Protein AF-A0A952UPT8-F1 (afdb_monomer_lite)

Secondary structure (DSSP, 8-state):
------------------TTTT-SSSPPPPPPHHHHHHHHHTT-STTTTTEEEETTEEEEPPPPPHHHHHHHHHHHHHHHHHHHHHHTTPPTT--------S------B----B-TTEEEEEEEEET--EE-SSS-EE--SEEEEEEEGGG-S---HHHHHHTT--EEGGGEEEEEEEEPTHHHHHHHHHTT-TTS-GGG----PPPPHHHHHHHHHHTT-SEEEEEETTT--EEEEEEEETTEEEEEEEE-TTPEEE-TTBTT-EEEPPPSS-TTGGGSS--

Foldseek 3Di:
DDDDDDDDPPPPPPDPPDDDDPDDDDDDPQAWPVRLLVCLVVVVDDPSLQWWWARSDIAGADDDDPLRVVVLLVQLQLQQQLLQCQLVVNDQPPRRPPDDDPDDDFDFRPRHPQDPFFDDDWGKDAQAFEDLDGGTTGGFRIFTFTHTPVVPDDDGQVVCVVVSHHHYLSRTLEGEHEDDPVPVVVVVVVVVDPPDDPPPPPHRDHDDPLSVQLSSLSSVNAWYWYAHLVQQKIWIFGDRDPSHGPDIDIDHAQDWADSVSGPSGTGGTHHRDSPPPPPPPDD

Radius of gyration: 22.86 Å; chains: 1; bounding box: 92×61×57 Å

Sequence (283 aa):
MTRGRDEGDGGARLGRAGRGLWSRSLPQPRLAAAGFLASLREGGVADAARAELLDGRVAAKTVRRAAEASLLASVRGSLEGALRAAARGAAPGEVALVSAAPGGVAGTAAGAAIGTAYAAPVEVMTLALVRLGPESVLRPDLALLARPRRWGPGPPPSDLIRAGGGVEAEAVVLAVELATADAGVRQSAESRSSGRSPAQRGTQTAWSTEARLAAYAAAGVREVWSVDVRRGWTEAHRSPWGGAYRSRTLWYPGEAVPVTGLTDVAVETLGAEPPWEGSALGG

pLDDT: mean 78.26, std 20.45, range [28.25, 98.44]

Structure (mmCIF, N/CA/C/O backbone):
data_AF-A0A952UPT8-F1
#
_entry.id   AF-A0A952UPT8-F1
#
loop_
_atom_site.group_PDB
_atom_site.id
_atom_site.type_symbol
_atom_site.label_atom_id
_atom_site.label_alt_id
_atom_site.label_comp_id
_atom_site.label_asym_id
_atom_site.label_entity_id
_atom_site.label_seq_id
_atom_site.pdbx_PDB_ins_code
_atom_site.Cartn_x
_atom_site.Cartn_y
_atom_site.Cartn_z
_atom_site.occupancy
_atom_site.B_iso_or_equiv
_atom_site.auth_seq_id
_atom_site.auth_comp_id
_atom_site.auth_asym_id
_atom_site.auth_atom_id
_atom_site.pdbx_PDB_model_num
ATOM 1 N N . MET A 1 1 ? 76.496 -5.042 -10.700 1.00 53.62 1 MET A N 1
ATOM 2 C CA . MET A 1 1 ? 75.593 -4.907 -11.864 1.00 53.62 1 MET A CA 1
ATOM 3 C C . MET A 1 1 ? 74.601 -6.058 -11.836 1.00 53.62 1 MET A C 1
ATOM 5 O O . MET A 1 1 ? 75.033 -7.177 -12.056 1.00 53.62 1 MET A O 1
ATOM 9 N N . THR A 1 2 ? 73.338 -5.795 -11.491 1.00 44.00 2 THR A N 1
ATOM 10 C CA . THR A 1 2 ? 72.117 -6.518 -11.930 1.00 44.00 2 THR A CA 1
ATOM 11 C C . THR A 1 2 ? 70.930 -5.934 -11.155 1.00 44.00 2 THR A C 1
ATOM 13 O O . THR A 1 2 ? 70.593 -6.353 -10.055 1.00 44.00 2 THR A O 1
ATOM 16 N N . ARG A 1 3 ? 70.350 -4.872 -11.722 1.00 53.12 3 ARG A N 1
ATOM 17 C CA . ARG A 1 3 ? 69.016 -4.350 -11.394 1.00 53.12 3 ARG A CA 1
ATOM 18 C C . ARG A 1 3 ? 68.075 -4.805 -12.506 1.00 53.12 3 ARG A C 1
ATOM 20 O O . ARG A 1 3 ? 68.497 -4.809 -13.659 1.00 53.12 3 ARG A O 1
ATOM 27 N N . GLY A 1 4 ? 66.820 -5.087 -12.164 1.00 47.34 4 GLY A N 1
ATOM 28 C CA . GLY A 1 4 ? 65.722 -5.087 -13.131 1.00 47.34 4 GLY A CA 1
ATOM 29 C C . GLY A 1 4 ? 64.759 -6.259 -12.987 1.00 47.34 4 GLY A C 1
ATOM 30 O O . GLY A 1 4 ? 64.835 -7.217 -13.748 1.00 47.34 4 GLY A O 1
ATOM 31 N N . ARG A 1 5 ? 63.820 -6.160 -12.046 1.00 55.97 5 ARG A N 1
ATOM 32 C CA . ARG A 1 5 ? 62.502 -6.790 -12.179 1.00 55.97 5 ARG A CA 1
ATOM 33 C C . ARG A 1 5 ? 61.480 -5.706 -11.883 1.00 55.97 5 ARG A C 1
ATOM 35 O O . ARG A 1 5 ? 61.256 -5.384 -10.724 1.00 55.97 5 ARG A O 1
ATOM 42 N N . ASP A 1 6 ? 60.982 -5.104 -12.956 1.00 60.78 6 ASP A N 1
ATOM 43 C CA . ASP A 1 6 ? 59.825 -4.219 -12.925 1.00 60.78 6 ASP A CA 1
ATOM 44 C C . ASP A 1 6 ? 58.567 -5.080 -12.815 1.00 60.78 6 ASP A C 1
ATOM 46 O O . ASP A 1 6 ? 58.368 -6.033 -13.576 1.00 60.78 6 ASP A O 1
ATOM 50 N N . GLU A 1 7 ? 57.757 -4.749 -11.819 1.00 56.94 7 GLU A N 1
ATOM 51 C CA . GLU A 1 7 ? 56.442 -5.307 -11.560 1.00 56.94 7 GLU A CA 1
ATOM 52 C C . GLU A 1 7 ? 55.461 -4.778 -12.611 1.00 56.94 7 GLU A C 1
ATOM 54 O O . GLU A 1 7 ? 55.261 -3.575 -12.769 1.00 56.94 7 GLU A O 1
ATOM 59 N N . GLY A 1 8 ? 54.856 -5.698 -13.362 1.00 55.91 8 GLY A N 1
ATOM 60 C CA . GLY A 1 8 ? 53.789 -5.386 -14.301 1.00 55.91 8 GLY A CA 1
ATOM 61 C C . GLY A 1 8 ? 52.500 -5.059 -13.554 1.00 55.91 8 GLY A C 1
ATOM 62 O O . GLY A 1 8 ? 51.796 -5.963 -13.105 1.00 55.91 8 GLY A O 1
ATOM 63 N N . ASP A 1 9 ? 52.187 -3.769 -13.469 1.00 55.53 9 ASP A N 1
ATOM 64 C CA . ASP A 1 9 ? 50.902 -3.223 -13.033 1.00 55.53 9 ASP A CA 1
ATOM 65 C C . ASP A 1 9 ? 49.813 -3.545 -14.076 1.00 55.53 9 ASP A C 1
ATOM 67 O O . ASP A 1 9 ? 49.492 -2.777 -14.987 1.00 55.53 9 ASP A O 1
ATOM 71 N N . GLY A 1 10 ? 49.290 -4.770 -13.995 1.00 44.84 10 GLY A N 1
ATOM 72 C CA . GLY A 1 10 ? 48.184 -5.279 -14.800 1.00 44.84 10 GLY A CA 1
ATOM 73 C C . GLY A 1 10 ? 46.838 -4.793 -14.272 1.00 44.84 10 GLY A C 1
ATOM 74 O O . GLY A 1 10 ? 46.021 -5.595 -13.819 1.00 44.84 10 GLY A O 1
ATOM 75 N N . GLY A 1 11 ? 46.599 -3.482 -14.329 1.00 45.62 11 GLY A N 1
ATOM 76 C CA . GLY A 1 11 ? 45.320 -2.863 -13.990 1.00 45.62 11 GLY A CA 1
ATOM 77 C C . GLY A 1 11 ? 44.197 -3.334 -14.917 1.00 45.62 11 GLY A C 1
ATOM 78 O O . GLY A 1 11 ? 43.929 -2.729 -15.957 1.00 45.62 11 GLY A O 1
ATOM 79 N N . ALA A 1 12 ? 43.513 -4.412 -14.529 1.00 45.53 12 ALA A N 1
ATOM 80 C CA . ALA A 1 12 ? 42.304 -4.903 -15.175 1.00 45.53 12 ALA A CA 1
ATOM 81 C C . ALA A 1 12 ? 41.188 -3.852 -15.056 1.00 45.53 12 ALA A C 1
ATOM 83 O O . ALA A 1 12 ? 40.437 -3.794 -14.081 1.00 45.53 12 ALA A O 1
ATOM 84 N N . ARG A 1 13 ? 41.072 -2.996 -16.076 1.00 47.38 13 ARG A N 1
ATOM 85 C CA . ARG A 1 13 ? 39.916 -2.121 -16.279 1.00 47.38 13 ARG A CA 1
ATOM 86 C C . ARG A 1 13 ? 38.705 -2.993 -16.601 1.00 47.38 13 ARG A C 1
ATOM 88 O O . ARG A 1 13 ? 38.432 -3.279 -17.763 1.00 47.38 13 ARG A O 1
ATOM 95 N N . LEU A 1 14 ? 37.976 -3.409 -15.566 1.00 49.75 14 LEU A N 1
ATOM 96 C CA . LEU A 1 14 ? 36.625 -3.941 -15.710 1.00 49.75 14 LEU A CA 1
ATOM 97 C C . LEU A 1 14 ? 35.785 -2.893 -16.444 1.00 49.75 14 LEU A C 1
ATOM 99 O O . LEU A 1 14 ? 35.536 -1.792 -15.945 1.00 49.75 14 LEU A O 1
ATOM 103 N N . GLY A 1 15 ? 35.423 -3.232 -17.681 1.00 42.28 15 GLY A N 1
ATOM 104 C CA . GLY A 1 15 ? 34.630 -2.399 -18.565 1.00 42.28 15 GLY A CA 1
ATOM 105 C C . GLY A 1 15 ? 33.344 -1.973 -17.872 1.00 42.28 15 GLY A C 1
ATOM 106 O O . GLY A 1 15 ? 32.546 -2.795 -17.427 1.00 42.28 15 GLY A O 1
ATOM 107 N N . ARG A 1 16 ? 33.147 -0.659 -17.786 1.00 51.84 16 ARG A N 1
ATOM 108 C CA . ARG A 1 16 ? 31.922 -0.021 -17.312 1.00 51.84 16 ARG A CA 1
ATOM 109 C C . ARG A 1 16 ? 30.826 -0.275 -18.351 1.00 51.84 16 ARG A C 1
ATOM 111 O O . ARG A 1 16 ? 30.575 0.563 -19.213 1.00 51.84 16 ARG A O 1
ATOM 118 N N . ALA A 1 17 ? 30.237 -1.466 -18.320 1.00 48.06 17 ALA A N 1
ATOM 119 C CA . ALA A 1 17 ? 29.180 -1.865 -19.232 1.00 48.06 17 ALA A CA 1
ATOM 120 C C . ALA A 1 17 ? 27.970 -0.920 -19.095 1.00 48.06 17 ALA A C 1
ATOM 122 O O . ALA A 1 17 ? 27.351 -0.808 -18.040 1.00 48.06 17 ALA A O 1
ATOM 123 N N . GLY A 1 18 ? 27.667 -0.210 -20.182 1.00 47.62 18 GLY A N 1
ATOM 124 C CA . GLY A 1 18 ? 26.296 0.024 -20.633 1.00 47.62 18 GLY A CA 1
ATOM 125 C C . GLY A 1 18 ? 25.339 0.806 -19.731 1.00 47.62 18 GLY A C 1
ATOM 126 O O . GLY A 1 18 ? 24.160 0.467 -19.683 1.00 47.62 18 GLY A O 1
ATOM 127 N N . ARG A 1 19 ? 25.761 1.893 -19.074 1.00 51.72 19 ARG A N 1
ATOM 128 C CA . ARG A 1 19 ? 24.788 2.894 -18.591 1.00 51.72 19 ARG A CA 1
ATOM 129 C C . ARG A 1 19 ? 24.247 3.685 -19.789 1.00 51.72 19 ARG A C 1
ATOM 131 O O . ARG A 1 19 ? 24.884 4.652 -20.189 1.00 51.72 19 ARG A O 1
ATOM 138 N N . GLY A 1 20 ? 23.095 3.309 -20.356 1.00 52.06 20 GLY A N 1
ATOM 139 C CA . GLY A 1 20 ? 22.370 4.248 -21.234 1.00 52.06 20 GLY A CA 1
ATOM 140 C C . GLY A 1 20 ? 21.433 3.739 -22.333 1.00 52.06 20 GLY A C 1
ATOM 141 O O . GLY A 1 20 ? 21.031 4.555 -23.154 1.00 52.06 20 GLY A O 1
ATOM 142 N N . LEU A 1 21 ? 21.041 2.463 -22.392 1.00 49.94 21 LEU A N 1
ATOM 143 C CA . LEU A 1 21 ? 20.253 1.953 -23.535 1.00 49.94 21 LEU A CA 1
ATOM 144 C C . LEU A 1 21 ? 18.726 1.897 -23.345 1.00 49.94 21 LEU A C 1
ATOM 146 O O . LEU A 1 21 ? 18.032 1.302 -24.156 1.00 49.94 21 LEU A O 1
ATOM 150 N N . TRP A 1 22 ? 18.171 2.583 -22.343 1.00 55.12 22 TRP A N 1
ATOM 151 C CA . TRP A 1 22 ? 16.710 2.732 -22.201 1.00 55.12 22 TRP A CA 1
ATOM 152 C C . TRP A 1 22 ? 16.171 4.006 -22.868 1.00 55.12 22 TRP A C 1
ATOM 154 O O . TRP A 1 22 ? 15.069 4.459 -22.558 1.00 55.12 22 TRP A O 1
ATOM 164 N N . SER A 1 23 ? 16.946 4.620 -23.770 1.00 51.78 23 SER A N 1
ATOM 165 C CA . SER A 1 23 ? 16.529 5.836 -24.466 1.00 51.78 23 SER A CA 1
ATOM 166 C C . SER A 1 23 ? 16.062 5.548 -25.900 1.00 51.78 23 SER A C 1
ATOM 168 O O . SER A 1 23 ? 16.851 5.201 -26.771 1.00 51.78 23 SER A O 1
ATOM 170 N N . ARG A 1 24 ? 14.760 5.805 -26.101 1.00 50.16 24 ARG A N 1
ATOM 171 C CA . ARG A 1 24 ? 14.034 6.119 -27.351 1.00 50.16 24 ARG A CA 1
ATOM 172 C C . ARG A 1 24 ? 13.432 4.962 -28.178 1.00 50.16 24 ARG A C 1
ATOM 174 O O . ARG A 1 24 ? 14.102 4.216 -28.876 1.00 50.16 24 ARG A O 1
ATOM 181 N N . SER A 1 25 ? 12.095 4.964 -28.158 1.00 53.31 25 SER A N 1
ATOM 182 C CA . SER A 1 25 ? 11.158 4.650 -29.254 1.00 53.31 25 SER A CA 1
ATOM 183 C C . SER A 1 25 ? 10.993 3.217 -29.763 1.00 53.31 25 SER A C 1
ATOM 185 O O . SER A 1 25 ? 10.159 3.011 -30.643 1.00 53.31 25 SER A O 1
ATOM 187 N N . LEU A 1 26 ? 11.680 2.221 -29.208 1.00 52.91 26 LEU A N 1
ATOM 188 C CA . LEU A 1 26 ? 11.326 0.818 -29.456 1.00 52.91 26 LEU A CA 1
ATOM 189 C C . LEU A 1 26 ? 10.297 0.323 -28.424 1.00 52.91 26 LEU A C 1
ATOM 191 O O . LEU A 1 26 ? 10.310 0.807 -27.286 1.00 52.91 26 LEU A O 1
ATOM 195 N N . PRO A 1 27 ? 9.404 -0.624 -28.785 1.00 66.75 27 PRO A N 1
ATOM 196 C CA . PRO A 1 27 ? 8.545 -1.296 -27.817 1.00 66.75 27 PRO A CA 1
ATOM 197 C C . PRO A 1 27 ? 9.423 -1.860 -26.701 1.00 66.75 27 PRO A C 1
ATOM 199 O O . PRO A 1 27 ? 10.301 -2.682 -26.965 1.00 66.75 27 PRO A O 1
ATOM 202 N N . GLN A 1 28 ? 9.238 -1.386 -25.466 1.00 70.19 28 GLN A N 1
ATOM 203 C CA . GLN A 1 28 ? 9.999 -1.938 -24.352 1.00 70.19 28 GLN A CA 1
ATOM 204 C C . GLN A 1 28 ? 9.592 -3.406 -24.180 1.00 70.19 28 GLN A C 1
ATOM 206 O O . GLN A 1 28 ? 8.389 -3.693 -24.157 1.00 70.19 28 GLN A O 1
ATOM 211 N N . PRO A 1 29 ? 10.557 -4.338 -24.093 1.00 80.62 29 PRO A N 1
ATOM 212 C CA . PRO A 1 29 ? 10.240 -5.733 -23.843 1.00 80.62 29 PRO A CA 1
ATOM 213 C C . PRO A 1 29 ? 9.446 -5.838 -22.538 1.00 80.62 29 PRO A C 1
ATOM 215 O O . PRO A 1 29 ? 9.797 -5.200 -21.543 1.00 80.62 29 PRO A O 1
ATOM 218 N N . ARG A 1 30 ? 8.362 -6.625 -22.552 1.00 91.69 30 ARG A N 1
ATOM 219 C CA . ARG A 1 30 ? 7.615 -6.936 -21.329 1.00 91.69 30 ARG A CA 1
ATOM 220 C C . ARG A 1 30 ? 8.541 -7.699 -20.383 1.00 91.69 30 ARG A C 1
ATOM 222 O O . ARG A 1 30 ? 9.134 -8.704 -20.772 1.00 91.69 30 ARG A O 1
ATOM 229 N N . LEU A 1 31 ? 8.674 -7.214 -19.155 1.00 94.75 31 LEU A N 1
ATOM 230 C CA . LEU A 1 31 ? 9.499 -7.820 -18.118 1.00 94.75 31 LEU A CA 1
ATOM 231 C C . LEU A 1 31 ? 8.637 -8.610 -17.137 1.00 94.75 31 LEU A C 1
ATOM 233 O O . LEU A 1 31 ? 7.655 -8.100 -16.608 1.00 94.75 31 LEU A O 1
ATOM 237 N N . ALA A 1 32 ? 9.057 -9.829 -16.814 1.00 97.00 32 ALA A N 1
ATOM 238 C CA . ALA A 1 32 ? 8.534 -10.522 -15.645 1.00 97.00 32 ALA A CA 1
ATOM 239 C C . ALA A 1 32 ? 9.045 -9.855 -14.354 1.00 97.00 32 ALA A C 1
ATOM 241 O O . ALA A 1 32 ? 10.163 -9.335 -14.306 1.00 97.00 32 ALA A O 1
ATOM 242 N N . ALA A 1 33 ? 8.274 -9.954 -13.272 1.00 96.50 33 ALA A N 1
ATOM 243 C CA . ALA A 1 33 ? 8.615 -9.470 -11.937 1.00 96.50 33 ALA A CA 1
ATOM 244 C C . ALA A 1 33 ? 9.980 -9.988 -11.468 1.00 96.50 33 ALA A C 1
ATOM 246 O O . ALA A 1 33 ? 10.784 -9.216 -10.956 1.00 96.50 33 ALA A O 1
ATOM 247 N N . ALA A 1 34 ? 10.283 -11.269 -11.700 1.00 95.81 34 ALA A N 1
ATOM 248 C CA . ALA A 1 34 ? 11.580 -11.845 -11.346 1.00 95.81 34 ALA A CA 1
ATOM 249 C C . ALA A 1 34 ? 12.746 -11.166 -12.090 1.00 95.81 34 ALA A C 1
ATOM 251 O O . ALA A 1 34 ? 13.759 -10.841 -11.471 1.00 95.81 34 ALA A O 1
ATOM 252 N N . GLY A 1 35 ? 12.576 -10.899 -13.391 1.00 95.75 35 GLY A N 1
ATOM 253 C CA . GLY A 1 35 ? 13.564 -10.194 -14.210 1.00 95.75 35 GLY A CA 1
ATOM 254 C C . GLY A 1 35 ? 13.737 -8.739 -13.778 1.00 95.75 35 GLY A C 1
ATOM 255 O O . GLY A 1 35 ? 14.862 -8.277 -13.618 1.00 95.75 35 GLY A O 1
ATOM 256 N N . PHE A 1 36 ? 12.637 -8.043 -13.486 1.00 95.38 36 PHE A N 1
ATOM 257 C CA . PHE A 1 36 ? 12.672 -6.682 -12.950 1.00 95.38 36 PHE A CA 1
ATOM 258 C C . PHE A 1 36 ? 13.413 -6.602 -11.605 1.00 95.38 36 PHE A C 1
ATOM 260 O O . PHE A 1 36 ? 14.295 -5.762 -11.439 1.00 95.38 36 PHE A O 1
ATOM 267 N N . LEU A 1 37 ? 13.120 -7.506 -10.663 1.00 95.12 37 LEU A N 1
ATOM 268 C CA . LEU A 1 37 ? 13.811 -7.571 -9.370 1.00 95.12 37 LEU A CA 1
ATOM 269 C C . LEU A 1 37 ? 15.308 -7.879 -9.527 1.00 95.12 37 LEU A C 1
ATOM 271 O O . LEU A 1 37 ? 16.127 -7.291 -8.823 1.00 95.12 37 LEU A O 1
ATOM 275 N N . ALA A 1 38 ? 15.679 -8.766 -10.456 1.00 94.38 38 ALA A N 1
ATOM 276 C CA . ALA A 1 38 ? 17.082 -9.016 -10.782 1.00 94.38 38 ALA A CA 1
ATOM 277 C C . ALA A 1 38 ? 17.763 -7.750 -11.328 1.00 94.38 38 ALA A C 1
ATOM 279 O O . ALA A 1 38 ? 18.800 -7.343 -10.807 1.00 94.38 38 ALA A O 1
ATOM 280 N N . SER A 1 39 ? 17.120 -7.053 -12.272 1.00 93.38 39 SER A N 1
ATOM 281 C CA . SER A 1 39 ? 17.631 -5.792 -12.822 1.00 93.38 39 SER A CA 1
ATOM 282 C C . SER A 1 39 ? 17.794 -4.694 -11.764 1.00 93.38 39 SER A C 1
ATOM 284 O O . SER A 1 39 ? 18.730 -3.903 -11.856 1.00 93.38 39 SER A O 1
ATOM 286 N N . LEU A 1 40 ? 16.930 -4.633 -10.741 1.00 92.94 40 LEU A N 1
ATOM 287 C CA . LEU A 1 40 ? 17.106 -3.706 -9.615 1.00 92.94 40 LEU A CA 1
ATOM 288 C C . LEU A 1 40 ? 18.370 -4.026 -8.804 1.00 92.94 40 LEU A C 1
ATOM 290 O O . LEU A 1 40 ? 19.134 -3.113 -8.497 1.00 92.94 40 LEU A O 1
ATOM 294 N N . ARG A 1 41 ? 18.612 -5.306 -8.486 1.00 93.75 41 ARG A N 1
ATOM 295 C CA . ARG A 1 41 ? 19.800 -5.746 -7.728 1.00 93.75 41 ARG A CA 1
ATOM 296 C C . ARG A 1 41 ? 21.104 -5.499 -8.482 1.00 93.75 41 ARG A C 1
ATOM 298 O O . ARG A 1 41 ? 22.098 -5.114 -7.878 1.00 93.75 41 ARG A O 1
ATOM 305 N N . GLU A 1 42 ? 21.082 -5.679 -9.796 1.00 93.88 42 GLU A N 1
ATOM 306 C CA . GLU A 1 42 ? 22.237 -5.471 -10.678 1.00 93.88 42 GLU A CA 1
ATOM 307 C C . GLU A 1 42 ? 22.464 -3.989 -11.031 1.00 93.88 42 GLU A C 1
ATOM 309 O O . GLU A 1 42 ? 23.426 -3.648 -11.717 1.00 93.88 42 GLU A O 1
ATOM 314 N N . GLY A 1 43 ? 21.588 -3.084 -10.576 1.00 92.06 43 GLY A N 1
ATOM 315 C CA . GLY A 1 43 ? 21.668 -1.657 -10.892 1.00 92.06 43 GLY A CA 1
ATOM 316 C C . GLY A 1 43 ? 21.342 -1.326 -12.355 1.00 92.06 43 GLY A C 1
ATOM 317 O O . GLY A 1 43 ? 21.725 -0.263 -12.845 1.00 92.06 43 GLY A O 1
ATOM 318 N N . GLY A 1 44 ? 20.639 -2.220 -13.055 1.00 89.31 44 GLY A N 1
ATOM 319 C CA . GLY A 1 44 ? 20.234 -2.071 -14.456 1.00 89.31 44 GLY A CA 1
ATOM 320 C C . GLY A 1 44 ? 19.035 -1.142 -14.675 1.00 89.31 44 GLY A C 1
ATOM 321 O O . GLY A 1 44 ? 18.753 -0.758 -15.811 1.00 89.31 44 GLY A O 1
ATOM 322 N N . VAL A 1 45 ? 18.338 -0.758 -13.603 1.00 88.62 45 VAL A N 1
ATOM 323 C CA . VAL A 1 45 ? 17.171 0.132 -13.644 1.00 88.62 45 VAL A CA 1
ATOM 324 C C . VAL A 1 45 ? 17.565 1.512 -13.125 1.00 88.62 45 VAL A C 1
ATOM 326 O O . VAL A 1 45 ? 18.047 1.661 -12.000 1.00 88.62 45 VAL A O 1
ATOM 329 N N . ALA A 1 46 ? 17.341 2.538 -13.946 1.00 85.25 46 ALA A N 1
ATOM 330 C CA . ALA A 1 46 ? 17.507 3.920 -13.517 1.00 85.25 46 ALA A CA 1
ATOM 331 C C . ALA A 1 46 ? 16.519 4.232 -12.385 1.00 85.25 46 ALA A C 1
ATOM 333 O O . ALA A 1 46 ? 15.343 3.894 -12.487 1.00 85.25 46 ALA A O 1
ATOM 334 N N . ASP A 1 47 ? 16.999 4.887 -11.324 1.00 89.75 47 ASP A N 1
ATOM 335 C CA . ASP A 1 47 ? 16.163 5.272 -10.181 1.00 89.75 47 ASP A CA 1
ATOM 336 C C . ASP A 1 47 ? 15.431 4.079 -9.527 1.00 89.75 47 ASP A C 1
ATOM 338 O O . ASP A 1 47 ? 14.218 4.070 -9.306 1.00 89.75 47 ASP A O 1
ATOM 342 N N . ALA A 1 48 ? 16.204 3.040 -9.199 1.00 91.94 48 ALA A N 1
ATOM 343 C CA . ALA A 1 48 ? 15.725 1.797 -8.589 1.00 91.94 48 ALA A CA 1
ATOM 344 C C . ALA A 1 48 ? 14.834 1.997 -7.342 1.00 91.94 48 ALA A C 1
ATOM 346 O O . ALA A 1 48 ? 13.972 1.163 -7.055 1.00 91.94 48 ALA A O 1
ATOM 347 N N . ALA A 1 49 ? 15.013 3.103 -6.611 1.00 92.31 49 ALA A N 1
ATOM 348 C CA . ALA A 1 49 ? 14.225 3.444 -5.428 1.00 92.31 49 ALA A CA 1
ATOM 349 C C . ALA A 1 49 ? 12.755 3.772 -5.747 1.00 92.31 49 ALA A C 1
ATOM 351 O O . ALA A 1 49 ? 11.892 3.575 -4.893 1.00 92.31 49 ALA A O 1
ATOM 352 N N . ARG A 1 50 ? 12.464 4.249 -6.963 1.00 93.00 50 ARG A N 1
ATOM 353 C CA . ARG A 1 50 ? 11.112 4.627 -7.406 1.00 93.00 50 ARG A CA 1
ATOM 354 C C . ARG A 1 50 ? 10.590 3.791 -8.560 1.00 93.00 50 ARG A C 1
ATOM 356 O O . ARG A 1 50 ? 9.420 3.919 -8.897 1.00 93.00 50 ARG A O 1
ATOM 363 N N . ALA A 1 51 ? 11.425 2.957 -9.164 1.00 94.31 51 ALA A N 1
ATOM 364 C CA . ALA A 1 51 ? 10.992 2.078 -10.232 1.00 94.31 51 ALA A CA 1
ATOM 365 C C . ALA A 1 51 ? 9.917 1.088 -9.753 1.00 94.31 51 ALA A C 1
ATOM 367 O O . ALA A 1 51 ? 10.028 0.483 -8.681 1.00 94.31 51 ALA A O 1
ATOM 368 N N . GLU A 1 52 ? 8.909 0.911 -10.597 1.00 95.94 52 GLU A N 1
ATOM 369 C CA . GLU A 1 52 ? 7.775 0.006 -10.456 1.00 95.94 52 GLU A CA 1
ATOM 370 C C . GLU A 1 52 ? 7.572 -0.761 -11.766 1.00 95.94 52 GLU A C 1
ATOM 372 O O . GLU A 1 52 ? 7.917 -0.276 -12.845 1.00 95.94 52 GLU A O 1
ATOM 377 N N . LEU A 1 53 ? 6.967 -1.939 -11.667 1.00 96.31 53 LEU A N 1
ATOM 378 C CA . LEU A 1 53 ? 6.565 -2.788 -12.779 1.00 96.31 53 LEU A CA 1
ATOM 379 C C . LEU A 1 53 ? 5.045 -2.989 -12.734 1.00 96.31 53 LEU A C 1
ATOM 381 O O . LEU A 1 53 ? 4.516 -3.408 -11.706 1.00 96.31 53 LEU A O 1
ATOM 385 N N . LEU A 1 54 ? 4.343 -2.753 -13.837 1.00 96.62 54 LEU A N 1
ATOM 386 C CA . LEU A 1 54 ? 2.909 -3.028 -13.957 1.00 96.62 54 LEU A CA 1
ATOM 387 C C . LEU A 1 54 ? 2.593 -3.543 -15.363 1.00 96.62 54 LEU A C 1
ATOM 389 O O . LEU A 1 54 ? 3.018 -2.926 -16.337 1.00 96.62 54 LEU A O 1
ATOM 393 N N . ASP A 1 55 ? 1.882 -4.671 -15.471 1.00 95.62 55 ASP A N 1
ATOM 394 C CA . ASP A 1 55 ? 1.625 -5.370 -16.752 1.00 95.62 55 ASP A CA 1
ATOM 395 C C . ASP A 1 55 ? 2.905 -5.516 -17.608 1.00 95.62 55 ASP A C 1
ATOM 397 O O . ASP A 1 55 ? 2.967 -5.193 -18.797 1.00 95.62 55 ASP A O 1
ATOM 401 N N . GLY A 1 56 ? 4.000 -5.894 -16.942 1.00 95.75 56 GLY A N 1
ATOM 402 C CA . GLY A 1 56 ? 5.308 -6.095 -17.556 1.00 95.75 56 GLY A CA 1
ATOM 403 C C . GLY A 1 56 ? 6.021 -4.827 -18.034 1.00 95.75 56 GLY A C 1
ATOM 404 O O . GLY A 1 56 ? 7.061 -4.922 -18.684 1.00 95.75 56 GLY A O 1
ATOM 405 N N . ARG A 1 57 ? 5.508 -3.634 -17.727 1.00 94.19 57 ARG A N 1
ATOM 406 C CA . ARG A 1 57 ? 6.108 -2.350 -18.116 1.00 94.19 57 ARG A CA 1
ATOM 407 C C . ARG A 1 57 ? 6.727 -1.654 -16.919 1.00 94.19 57 ARG A C 1
ATOM 409 O O . ARG A 1 57 ? 6.150 -1.661 -15.837 1.00 94.19 57 ARG A O 1
ATOM 416 N N . VAL A 1 58 ? 7.882 -1.028 -17.125 1.00 93.00 58 VAL A N 1
ATOM 417 C CA . VAL A 1 58 ? 8.590 -0.292 -16.072 1.00 93.00 58 VAL A CA 1
ATOM 418 C C . VAL A 1 58 ? 8.238 1.188 -16.139 1.00 93.00 58 VAL A C 1
ATOM 420 O O . VAL A 1 58 ? 8.288 1.798 -17.208 1.00 93.00 58 VAL A O 1
ATOM 423 N N . ALA A 1 59 ? 7.921 1.770 -14.987 1.00 92.19 59 ALA A N 1
ATOM 424 C CA . ALA A 1 59 ? 7.757 3.207 -14.816 1.00 92.19 59 ALA A CA 1
ATOM 425 C C . ALA A 1 59 ? 8.357 3.656 -13.481 1.00 92.19 59 ALA A C 1
ATOM 427 O O . ALA A 1 59 ? 8.481 2.866 -12.549 1.00 92.19 59 ALA A O 1
ATOM 428 N N . ALA A 1 60 ? 8.720 4.931 -13.377 1.00 91.06 60 ALA A N 1
ATOM 429 C CA . ALA A 1 60 ? 9.106 5.528 -12.106 1.00 91.06 60 ALA A CA 1
ATOM 430 C C . ALA A 1 60 ? 7.876 6.102 -11.392 1.00 91.06 60 ALA A C 1
ATOM 432 O O . ALA A 1 60 ? 7.077 6.829 -11.991 1.00 91.06 60 ALA A O 1
ATOM 433 N N . LYS A 1 61 ? 7.752 5.830 -10.092 1.00 91.31 61 LYS A N 1
ATOM 434 C CA . LYS A 1 61 ? 6.780 6.491 -9.224 1.00 91.31 61 LYS A CA 1
ATOM 435 C C . LYS A 1 61 ? 7.069 7.994 -9.156 1.00 91.31 61 LYS A C 1
ATOM 437 O O . LYS A 1 61 ? 8.224 8.424 -9.124 1.00 91.31 61 LYS A O 1
ATOM 442 N N . THR A 1 62 ? 6.010 8.803 -9.125 1.00 89.06 62 THR A N 1
ATOM 443 C CA . THR A 1 62 ? 6.114 10.266 -9.065 1.00 89.06 62 THR A CA 1
ATOM 444 C C . THR A 1 62 ? 6.863 10.729 -7.817 1.00 89.06 62 THR A C 1
ATOM 446 O O . THR A 1 62 ? 6.650 10.221 -6.716 1.00 89.06 62 THR A O 1
ATOM 449 N N . VAL A 1 63 ? 7.725 11.733 -7.986 1.00 88.75 63 VAL A N 1
ATOM 450 C CA . VAL A 1 63 ? 8.417 12.390 -6.871 1.00 88.75 63 VAL A CA 1
ATOM 451 C C . VAL A 1 63 ? 7.404 13.157 -6.033 1.00 88.75 63 VAL A C 1
ATOM 453 O O . VAL A 1 63 ? 6.679 13.996 -6.568 1.00 88.75 63 VAL A O 1
ATOM 456 N N . ARG A 1 64 ? 7.376 12.892 -4.728 1.00 88.12 64 ARG A N 1
ATOM 457 C CA . ARG A 1 64 ? 6.496 13.598 -3.796 1.00 88.12 64 ARG A CA 1
ATOM 458 C C . ARG A 1 64 ? 7.041 14.987 -3.476 1.00 88.12 64 ARG A C 1
ATOM 460 O O . ARG A 1 64 ? 8.250 15.167 -3.319 1.00 88.12 64 ARG A O 1
ATOM 467 N N . ARG A 1 65 ? 6.148 15.973 -3.380 1.00 88.81 65 ARG A N 1
ATOM 468 C CA . ARG A 1 65 ? 6.491 17.319 -2.888 1.00 88.81 65 ARG A CA 1
ATOM 469 C C . ARG A 1 65 ? 6.761 17.267 -1.382 1.00 88.81 65 ARG A C 1
ATOM 471 O O . ARG A 1 65 ? 6.290 16.359 -0.706 1.00 88.81 65 ARG A O 1
ATOM 478 N N . ALA A 1 66 ? 7.460 18.267 -0.843 1.00 87.94 66 ALA A N 1
ATOM 479 C CA . ALA A 1 66 ? 7.769 18.331 0.590 1.00 87.94 66 ALA A CA 1
ATOM 480 C C . ALA A 1 66 ? 6.512 18.212 1.474 1.00 87.94 66 ALA A C 1
ATOM 482 O O . ALA A 1 66 ? 6.496 17.409 2.398 1.00 87.94 66 ALA A O 1
ATOM 483 N N . ALA A 1 67 ? 5.430 18.917 1.124 1.00 85.25 67 ALA A N 1
ATOM 484 C CA . ALA A 1 67 ? 4.157 18.831 1.843 1.00 85.25 67 ALA A CA 1
ATOM 485 C C . ALA A 1 67 ? 3.554 17.410 1.836 1.00 85.25 67 ALA A C 1
ATOM 487 O O . ALA A 1 67 ? 3.089 16.930 2.865 1.00 85.25 67 ALA A O 1
ATOM 488 N N . GLU A 1 68 ? 3.609 16.708 0.699 1.00 88.94 68 GLU A N 1
ATOM 489 C CA . GLU A 1 68 ? 3.139 15.319 0.589 1.00 88.94 68 GLU A CA 1
ATOM 490 C C . GLU A 1 68 ? 4.024 14.361 1.402 1.00 88.94 68 GLU A C 1
ATOM 492 O O . GLU A 1 68 ? 3.520 13.431 2.025 1.00 88.94 68 GLU A O 1
ATOM 497 N N . ALA A 1 69 ? 5.340 14.595 1.432 1.00 90.25 69 ALA A N 1
ATOM 498 C CA . ALA A 1 69 ? 6.275 13.807 2.232 1.00 90.25 69 ALA A CA 1
ATOM 499 C C . ALA A 1 69 ? 6.050 14.000 3.743 1.00 90.25 69 ALA A C 1
ATOM 501 O O . ALA A 1 69 ? 6.030 13.017 4.483 1.00 90.25 69 ALA A O 1
ATOM 502 N N . SER A 1 70 ? 5.824 15.239 4.196 1.00 88.38 70 SER A N 1
ATOM 503 C CA . SER A 1 70 ? 5.465 15.545 5.589 1.00 88.38 70 SER A CA 1
ATOM 504 C C . SER A 1 70 ? 4.156 14.876 5.995 1.00 88.38 70 SER A C 1
ATOM 506 O O . SER A 1 70 ? 4.057 14.312 7.082 1.00 88.38 70 SER A O 1
ATOM 508 N N . LEU A 1 71 ? 3.166 14.877 5.103 1.00 86.69 71 LEU A N 1
ATOM 509 C CA . LEU A 1 71 ? 1.906 14.189 5.339 1.00 86.69 71 LEU A CA 1
ATOM 510 C C . LEU A 1 71 ? 2.093 12.682 5.488 1.00 86.69 71 LEU A C 1
ATOM 512 O O . LEU A 1 71 ? 1.565 12.077 6.415 1.00 86.69 71 LEU A O 1
ATOM 516 N N . LEU A 1 72 ? 2.871 12.080 4.589 1.00 90.88 72 LEU A N 1
ATOM 517 C CA . LEU A 1 72 ? 3.166 10.657 4.636 1.00 90.88 72 LEU A CA 1
ATOM 518 C C . LEU A 1 72 ? 3.877 10.280 5.941 1.00 90.88 72 LEU A C 1
ATOM 520 O O . LEU A 1 72 ? 3.581 9.241 6.524 1.00 90.88 72 LEU A O 1
ATOM 524 N N . ALA A 1 73 ? 4.776 11.141 6.424 1.00 91.12 73 ALA A N 1
ATOM 525 C CA . ALA A 1 73 ? 5.413 10.978 7.725 1.00 91.12 73 ALA A CA 1
ATOM 526 C C . ALA A 1 73 ? 4.400 11.056 8.881 1.00 91.12 73 ALA A C 1
ATOM 528 O O . ALA A 1 73 ? 4.496 10.255 9.808 1.00 91.12 73 ALA A O 1
ATOM 529 N N . SER A 1 74 ? 3.408 11.950 8.802 1.00 89.50 74 SER A N 1
ATOM 530 C CA . SER A 1 74 ? 2.315 12.037 9.781 1.00 89.50 74 SER A CA 1
ATOM 531 C C . SER A 1 74 ? 1.463 10.762 9.796 1.00 89.50 74 SER A C 1
ATOM 533 O O . SER A 1 74 ? 1.367 10.108 10.830 1.00 89.50 74 SER A O 1
ATOM 535 N N . VAL A 1 75 ? 0.958 10.320 8.633 1.00 90.81 75 VAL A N 1
ATOM 536 C CA . VAL A 1 75 ? 0.167 9.077 8.505 1.00 90.81 75 VAL A CA 1
ATOM 537 C C . VAL A 1 75 ? 0.947 7.872 9.032 1.00 90.81 75 VAL A C 1
ATOM 539 O O . VAL A 1 75 ? 0.408 7.036 9.758 1.00 90.81 75 VAL A O 1
ATOM 542 N N . ARG A 1 76 ? 2.241 7.793 8.703 1.00 94.00 76 ARG A N 1
ATOM 543 C CA . ARG A 1 76 ? 3.138 6.767 9.233 1.00 94.00 76 ARG A CA 1
ATOM 544 C C . ARG A 1 76 ? 3.234 6.826 10.757 1.00 94.00 76 ARG A C 1
ATOM 546 O O . ARG A 1 76 ? 3.105 5.786 11.396 1.00 94.00 76 ARG A O 1
ATOM 553 N N . GLY A 1 77 ? 3.458 8.008 11.328 1.00 92.00 77 GLY A N 1
ATOM 554 C CA . GLY A 1 77 ? 3.550 8.206 12.774 1.00 92.00 77 GLY A CA 1
ATOM 555 C C . GLY A 1 77 ? 2.271 7.795 13.503 1.00 92.00 77 GLY A C 1
ATOM 556 O O . GLY A 1 77 ? 2.350 7.117 14.529 1.00 92.00 77 GLY A O 1
ATOM 557 N N . SER A 1 78 ? 1.103 8.116 12.941 1.00 90.50 78 SER A N 1
ATOM 558 C CA . SER A 1 78 ? -0.197 7.708 13.482 1.00 90.50 78 SER A CA 1
ATOM 559 C C . SER A 1 78 ? -0.396 6.192 13.415 1.00 90.50 78 SER A C 1
ATOM 561 O O . SER A 1 78 ? -0.796 5.592 14.411 1.00 90.50 78 SER A O 1
ATOM 563 N N . LEU A 1 79 ? -0.036 5.542 12.299 1.00 91.19 79 LEU A N 1
ATOM 564 C CA . LEU A 1 79 ? -0.048 4.076 12.181 1.00 91.19 79 LEU A CA 1
ATOM 565 C C . LEU A 1 79 ? 0.875 3.418 13.218 1.00 91.19 79 LEU A C 1
ATOM 567 O O . LEU A 1 79 ? 0.444 2.549 13.972 1.00 91.19 79 LEU A O 1
ATOM 571 N N . GLU A 1 80 ? 2.137 3.844 13.302 1.00 92.62 80 GLU A N 1
ATOM 572 C CA . GLU A 1 80 ? 3.105 3.319 14.275 1.00 92.62 80 GLU A CA 1
ATOM 573 C C . GLU A 1 80 ? 2.671 3.594 15.728 1.00 92.62 80 GLU A C 1
ATOM 575 O O . GLU A 1 80 ? 2.933 2.798 16.632 1.00 92.62 80 GLU A O 1
ATOM 580 N N . GLY A 1 81 ? 2.003 4.721 15.973 1.00 89.75 81 GLY A N 1
ATOM 581 C CA . GLY A 1 81 ? 1.371 5.069 17.242 1.00 89.75 81 GLY A CA 1
ATOM 582 C C . GLY A 1 81 ? 0.251 4.108 17.630 1.00 89.75 81 GLY A C 1
ATOM 583 O O . GLY A 1 81 ? 0.291 3.530 18.719 1.00 89.75 81 GLY A O 1
ATOM 584 N N . ALA A 1 82 ? -0.695 3.881 16.719 1.00 87.75 82 ALA A N 1
ATOM 585 C CA . ALA A 1 82 ? -1.820 2.974 16.920 1.00 87.75 82 ALA A CA 1
ATOM 586 C C . ALA A 1 82 ? -1.355 1.522 17.136 1.00 87.75 82 ALA A C 1
ATOM 588 O O . ALA A 1 82 ? -1.825 0.854 18.055 1.00 87.75 82 ALA A O 1
ATOM 589 N N . LEU A 1 83 ? -0.354 1.054 16.380 1.00 87.50 83 LEU A N 1
ATOM 590 C CA . LEU A 1 83 ? 0.248 -0.274 16.574 1.00 87.50 83 LEU A CA 1
ATOM 591 C C . LEU A 1 83 ? 0.880 -0.435 17.963 1.00 87.50 83 LEU A C 1
ATOM 593 O O . LEU A 1 83 ? 0.712 -1.473 18.604 1.00 87.50 83 LEU A O 1
ATOM 597 N N . ARG A 1 84 ? 1.599 0.586 18.448 1.00 88.12 84 ARG A N 1
ATOM 598 C CA . ARG A 1 84 ? 2.188 0.584 19.799 1.00 88.12 84 ARG A CA 1
ATOM 599 C C . ARG A 1 84 ? 1.123 0.627 20.892 1.00 88.12 84 ARG A C 1
ATOM 601 O O . ARG A 1 84 ? 1.312 0.008 21.935 1.00 88.12 84 ARG A O 1
ATOM 608 N N . ALA A 1 85 ? 0.031 1.360 20.686 1.00 83.06 85 ALA A N 1
ATOM 609 C CA . ALA A 1 85 ? -1.096 1.379 21.616 1.00 83.06 85 ALA A CA 1
ATOM 610 C C . ALA A 1 85 ? -1.766 -0.002 21.698 1.00 83.06 85 ALA A C 1
ATOM 612 O O . ALA A 1 85 ? -1.880 -0.552 22.793 1.00 83.06 85 ALA A O 1
ATOM 613 N N . ALA A 1 86 ? -2.072 -0.610 20.550 1.00 81.81 86 ALA A N 1
ATOM 614 C CA . ALA A 1 86 ? -2.640 -1.954 20.475 1.00 81.81 86 ALA A CA 1
ATOM 615 C C . ALA A 1 86 ? -1.728 -3.013 21.120 1.00 81.81 86 ALA A C 1
ATOM 617 O O . ALA A 1 86 ? -2.203 -3.892 21.834 1.00 81.81 86 ALA A O 1
ATOM 618 N N . ALA A 1 87 ? -0.407 -2.912 20.939 1.00 79.62 87 ALA A N 1
ATOM 619 C CA . ALA A 1 87 ? 0.548 -3.835 21.552 1.00 79.62 87 ALA A CA 1
ATOM 620 C C . ALA A 1 87 ? 0.639 -3.737 23.083 1.00 79.62 87 ALA A C 1
ATOM 622 O O . ALA A 1 87 ? 1.040 -4.700 23.729 1.00 79.62 87 ALA A O 1
ATOM 623 N N . ARG A 1 88 ? 0.247 -2.602 23.677 1.00 82.19 88 ARG A N 1
ATOM 624 C CA . ARG A 1 88 ? 0.181 -2.429 25.137 1.00 82.19 88 ARG A CA 1
ATOM 625 C C . ARG A 1 88 ? -1.111 -2.974 25.754 1.00 82.19 88 ARG A C 1
ATOM 627 O O . ARG A 1 88 ? -1.260 -2.890 26.968 1.00 82.19 88 ARG A O 1
ATOM 634 N N . GLY A 1 89 ? -2.028 -3.516 24.948 1.00 71.81 89 GLY A N 1
ATOM 635 C CA . GLY A 1 89 ? -3.340 -3.951 25.426 1.00 71.81 89 GLY A CA 1
ATOM 636 C C . GLY A 1 89 ? -4.233 -2.783 25.848 1.00 71.81 89 GLY A C 1
ATOM 637 O O . GLY A 1 89 ? -5.016 -2.934 26.783 1.00 71.81 89 GLY A O 1
ATOM 638 N N . ALA A 1 90 ? -4.091 -1.619 25.198 1.00 57.59 90 ALA A N 1
ATOM 639 C CA . ALA A 1 90 ? -5.037 -0.520 25.374 1.00 57.59 90 ALA A CA 1
ATOM 640 C C . ALA A 1 90 ? -6.463 -1.017 25.086 1.00 57.59 90 ALA A C 1
ATOM 642 O O . ALA A 1 90 ? -6.667 -1.846 24.195 1.00 57.59 90 ALA A O 1
ATOM 643 N N . ALA A 1 91 ? -7.433 -0.553 25.875 1.00 54.75 91 ALA A N 1
ATOM 644 C CA . ALA A 1 91 ? -8.809 -1.010 25.751 1.00 54.75 91 ALA A CA 1
ATOM 645 C C . ALA A 1 91 ? -9.360 -0.696 24.340 1.00 54.75 91 ALA A C 1
ATOM 647 O O . ALA A 1 91 ? -9.058 0.371 23.793 1.00 54.75 91 ALA A O 1
ATOM 648 N N . PRO A 1 92 ? -10.177 -1.590 23.746 1.00 50.72 92 PRO A N 1
ATOM 649 C CA . PRO A 1 92 ? -10.812 -1.335 22.458 1.00 50.72 92 PRO A CA 1
ATOM 650 C C . PRO A 1 92 ? -11.573 -0.003 22.495 1.00 50.72 92 PRO A C 1
ATOM 652 O O . PRO A 1 92 ? -12.433 0.194 23.351 1.00 50.72 92 PRO A O 1
ATOM 655 N N . GLY A 1 93 ? -11.254 0.913 21.576 1.00 46.94 93 GLY A N 1
ATOM 656 C CA . GLY A 1 93 ? -11.899 2.230 21.476 1.00 46.94 93 GLY A CA 1
ATOM 657 C C . GLY A 1 93 ? -11.104 3.407 22.050 1.00 46.94 93 GLY A C 1
ATOM 658 O O . GLY A 1 93 ? -11.514 4.550 21.853 1.00 46.94 93 GLY A O 1
ATOM 659 N N . GLU A 1 94 ? -9.951 3.179 22.688 1.00 43.16 94 GLU A N 1
ATOM 660 C CA . GLU A 1 94 ? -9.020 4.265 23.007 1.00 43.16 94 GLU A CA 1
ATOM 661 C C . GLU A 1 94 ? -8.268 4.668 21.729 1.00 43.16 94 GLU A C 1
ATOM 663 O O . GLU A 1 94 ? -7.239 4.096 21.364 1.00 43.16 94 GLU A O 1
ATOM 668 N N . VAL A 1 95 ? -8.833 5.634 20.997 1.00 44.69 95 VAL A N 1
ATOM 669 C CA . VAL A 1 95 ? -8.160 6.266 19.859 1.00 44.69 95 VAL A CA 1
ATOM 670 C C . VAL A 1 95 ? -6.889 6.907 20.399 1.00 44.69 95 VAL A C 1
ATOM 672 O O . VAL A 1 95 ? -6.933 7.923 21.092 1.00 44.69 95 VAL A O 1
ATOM 675 N N . ALA A 1 96 ? -5.743 6.295 20.107 1.00 41.72 96 ALA A N 1
ATOM 676 C CA . ALA A 1 96 ? -4.455 6.896 20.394 1.00 41.72 96 ALA A CA 1
ATOM 677 C C . ALA A 1 96 ? -4.311 8.141 19.509 1.00 41.72 96 ALA A C 1
ATOM 679 O O . ALA A 1 96 ? -3.846 8.055 18.373 1.00 41.72 96 ALA A O 1
ATOM 680 N N . LEU A 1 97 ? -4.732 9.292 20.038 1.00 37.31 97 LEU A N 1
ATOM 681 C CA . LEU A 1 97 ? -4.464 10.618 19.492 1.00 37.31 97 LEU A CA 1
ATOM 682 C C . LEU A 1 97 ? -2.954 10.856 19.557 1.00 37.31 97 LEU A C 1
ATOM 684 O O . LEU A 1 97 ? -2.427 11.474 20.482 1.00 37.31 97 LEU A O 1
ATOM 688 N N . VAL A 1 98 ? -2.220 10.303 18.596 1.00 38.56 98 VAL A N 1
ATOM 689 C CA . VAL A 1 98 ? -0.800 10.597 18.437 1.00 38.56 98 VAL A CA 1
ATOM 690 C C . VAL A 1 98 ? -0.701 11.869 17.614 1.00 38.56 98 VAL A C 1
ATOM 692 O O . VAL A 1 98 ? -0.636 11.839 16.389 1.00 38.56 98 VAL A O 1
ATOM 695 N N . SER A 1 99 ? -0.702 12.999 18.320 1.00 33.06 99 SER A N 1
ATOM 696 C CA . SER A 1 99 ? -0.261 14.273 17.762 1.00 33.06 99 SER A CA 1
ATOM 697 C C . SER A 1 99 ? 1.178 14.117 17.264 1.00 33.06 99 SER A C 1
ATOM 699 O O . SER A 1 99 ? 2.063 13.659 17.997 1.00 33.06 99 SER A O 1
ATOM 701 N N . ALA A 1 100 ? 1.393 14.428 15.987 1.00 32.00 100 ALA A N 1
ATOM 702 C CA . ALA A 1 100 ? 2.655 14.241 15.290 1.00 32.00 100 ALA A CA 1
ATOM 703 C C . ALA A 1 100 ? 3.719 15.231 15.796 1.00 32.00 100 ALA A C 1
ATOM 705 O O . ALA A 1 100 ? 3.924 16.297 15.222 1.00 32.00 100 ALA A O 1
ATOM 706 N N . ALA A 1 101 ? 4.439 14.864 16.855 1.00 28.25 101 ALA A N 1
ATOM 707 C CA . ALA A 1 101 ? 5.738 15.458 17.149 1.00 28.25 101 ALA A CA 1
ATOM 708 C C . ALA A 1 101 ? 6.815 14.761 16.288 1.00 28.25 101 ALA A C 1
ATOM 710 O O . ALA A 1 101 ? 6.884 13.527 16.277 1.00 28.25 101 ALA A O 1
ATOM 711 N N . PRO A 1 102 ? 7.664 15.498 15.550 1.00 31.56 102 PRO A N 1
ATOM 712 C CA . PRO A 1 102 ? 8.686 14.894 14.707 1.00 31.56 102 PRO A CA 1
ATOM 713 C C . PRO A 1 102 ? 9.849 14.362 15.557 1.00 31.56 102 PRO A C 1
ATOM 715 O O . PRO A 1 102 ? 10.624 15.129 16.122 1.00 31.56 102 PRO A O 1
ATOM 718 N N . GLY A 1 103 ? 9.995 13.037 15.606 1.00 33.81 103 GLY A N 1
ATOM 719 C CA . GLY A 1 103 ? 11.192 12.369 16.123 1.00 33.81 103 GLY A CA 1
ATOM 720 C C . GLY A 1 103 ? 10.895 10.990 16.706 1.00 33.81 103 GLY A C 1
ATOM 721 O O . GLY A 1 103 ? 10.362 10.885 17.805 1.00 33.81 103 GLY A O 1
ATOM 722 N N . GLY A 1 104 ? 11.258 9.915 16.002 1.00 30.56 104 GLY A N 1
ATOM 723 C CA . GLY A 1 104 ? 11.111 8.566 16.552 1.00 30.56 104 GLY A CA 1
ATOM 724 C C . GLY A 1 104 ? 11.652 7.454 15.661 1.00 30.56 104 GLY A C 1
ATOM 725 O O . GLY A 1 104 ? 11.300 7.347 14.493 1.00 30.56 104 GLY A O 1
ATOM 726 N N . VAL A 1 105 ? 12.529 6.642 16.248 1.00 37.19 105 VAL A N 1
ATOM 727 C CA . VAL A 1 105 ? 13.201 5.462 15.687 1.00 37.19 105 VAL A CA 1
ATOM 728 C C . VAL A 1 105 ? 12.184 4.342 15.421 1.00 37.19 105 VAL A C 1
ATOM 730 O O . VAL A 1 105 ? 11.252 4.171 16.203 1.00 37.19 105 VAL A O 1
ATOM 733 N N . ALA A 1 106 ? 12.375 3.570 14.343 1.00 39.31 106 ALA A N 1
ATOM 734 C CA . ALA A 1 106 ? 11.528 2.430 13.978 1.00 39.31 106 ALA A CA 1
ATOM 735 C C . ALA A 1 106 ? 11.373 1.451 15.159 1.00 39.31 106 ALA A C 1
ATOM 737 O O . ALA A 1 106 ? 12.327 0.777 15.543 1.00 39.31 106 ALA A O 1
ATOM 738 N N . GLY A 1 107 ? 10.179 1.406 15.751 1.00 39.75 107 GLY A N 1
ATOM 739 C CA . GLY A 1 107 ? 9.855 0.529 16.871 1.00 39.75 107 GLY A CA 1
ATOM 740 C C . GLY A 1 107 ? 9.133 -0.728 16.401 1.00 39.75 107 GLY A C 1
ATOM 741 O O . GLY A 1 107 ? 8.094 -0.648 15.753 1.00 39.75 107 GLY A O 1
ATOM 742 N N . THR A 1 108 ? 9.664 -1.893 16.757 1.00 44.03 108 THR A N 1
ATOM 743 C CA . THR A 1 108 ? 9.036 -3.197 16.533 1.00 44.03 108 THR A CA 1
ATOM 744 C C . THR A 1 108 ? 8.004 -3.449 17.637 1.00 44.03 108 THR A C 1
ATOM 746 O O . THR A 1 108 ? 8.368 -3.613 18.799 1.00 44.03 108 THR A O 1
ATOM 749 N N . ALA A 1 109 ? 6.710 -3.456 17.310 1.00 45.28 109 ALA A N 1
ATOM 750 C CA . ALA A 1 109 ? 5.652 -3.719 18.287 1.00 45.28 109 ALA A CA 1
ATOM 751 C C . ALA A 1 109 ? 5.400 -5.233 18.419 1.00 45.28 109 ALA A C 1
ATOM 753 O O . ALA A 1 109 ? 4.932 -5.883 17.481 1.00 45.28 109 ALA A O 1
ATOM 754 N N . ALA A 1 110 ? 5.703 -5.798 19.589 1.00 41.16 110 ALA A N 1
ATOM 755 C CA . ALA A 1 110 ? 5.325 -7.157 19.967 1.00 41.16 110 ALA A CA 1
ATOM 756 C C . ALA A 1 110 ? 4.045 -7.097 20.812 1.00 41.16 110 ALA A C 1
ATOM 758 O O . ALA A 1 110 ? 4.057 -6.490 21.876 1.00 41.16 110 ALA A O 1
ATOM 759 N N . GLY A 1 111 ? 2.953 -7.716 20.348 1.00 44.03 111 GLY A N 1
ATOM 760 C CA . GLY A 1 111 ? 1.807 -8.024 21.216 1.00 44.03 111 GLY A CA 1
ATOM 761 C C . GLY A 1 111 ? 0.442 -7.444 20.847 1.00 44.03 111 GLY A C 1
ATOM 762 O O . GLY A 1 111 ? -0.495 -7.662 21.606 1.00 44.03 111 GLY A O 1
ATOM 763 N N . ALA A 1 112 ? 0.266 -6.759 19.710 1.00 46.16 112 ALA A N 1
ATOM 764 C CA . ALA A 1 112 ? -1.093 -6.417 19.277 1.00 46.16 112 ALA A CA 1
ATOM 765 C C . ALA A 1 112 ? -1.874 -7.714 19.003 1.00 46.16 112 ALA A C 1
ATOM 767 O O . ALA A 1 112 ? -1.296 -8.680 18.490 1.00 46.16 112 ALA A O 1
ATOM 768 N N . ALA A 1 113 ? -3.175 -7.738 19.305 1.00 50.22 113 ALA A N 1
ATOM 769 C CA . ALA A 1 113 ? -4.099 -8.765 18.826 1.00 50.22 113 ALA A CA 1
ATOM 770 C C . ALA A 1 113 ? -4.270 -8.607 17.307 1.00 50.22 113 ALA A C 1
ATOM 772 O O . ALA A 1 113 ? -5.310 -8.219 16.784 1.00 50.22 113 ALA A O 1
ATOM 773 N N . ILE A 1 114 ? -3.187 -8.873 16.583 1.00 56.41 114 ILE A N 1
ATOM 774 C CA . ILE A 1 114 ? -3.165 -9.011 15.145 1.00 56.41 114 ILE A CA 1
ATOM 775 C C . ILE A 1 114 ? -4.222 -10.065 14.838 1.00 56.41 114 ILE A C 1
ATOM 777 O O . ILE A 1 114 ? -4.187 -11.152 15.431 1.00 56.41 114 ILE A O 1
ATOM 781 N N . GLY A 1 115 ? -5.172 -9.731 13.958 1.00 60.19 115 GLY A N 1
ATOM 782 C CA . GLY A 1 115 ? -6.235 -10.651 13.573 1.00 60.19 115 GLY A CA 1
ATOM 783 C C . GLY A 1 115 ? -5.657 -12.035 13.275 1.00 60.19 115 GLY A C 1
ATOM 784 O O . GLY A 1 115 ? -4.498 -12.164 12.872 1.00 60.19 115 GLY A O 1
ATOM 785 N N . THR A 1 116 ? -6.447 -13.089 13.474 1.00 67.75 116 THR A N 1
ATOM 786 C CA . THR A 1 116 ? -5.992 -14.496 13.446 1.00 67.75 116 THR A CA 1
ATOM 787 C C . THR A 1 116 ? -5.188 -14.905 12.199 1.00 67.75 116 THR A C 1
ATOM 789 O O . THR A 1 116 ? -4.533 -15.944 12.210 1.00 67.75 116 THR A O 1
ATOM 792 N N . ALA A 1 117 ? -5.193 -14.096 11.137 1.00 83.31 117 ALA A N 1
ATOM 793 C CA . ALA A 1 117 ? -4.446 -14.298 9.903 1.00 83.31 117 ALA A CA 1
ATOM 794 C C . ALA A 1 117 ? -2.941 -13.949 9.962 1.00 83.31 117 ALA A C 1
ATOM 796 O O . ALA A 1 117 ? -2.165 -14.580 9.237 1.00 83.31 117 ALA A O 1
ATOM 797 N N . TYR A 1 118 ? -2.502 -12.991 10.789 1.00 84.38 118 TYR A N 1
ATOM 798 C CA . TYR A 1 118 ? -1.125 -12.469 10.755 1.00 84.38 118 TYR A CA 1
ATOM 799 C C . TYR A 1 118 ? -0.368 -12.690 12.081 1.00 84.38 118 TYR A C 1
ATOM 801 O O . TYR A 1 118 ? -0.956 -12.852 13.155 1.00 84.38 118 TYR A O 1
ATOM 809 N N . ALA A 1 119 ? 0.957 -12.781 11.990 1.00 83.75 119 ALA A N 1
ATOM 810 C CA . ALA A 1 119 ? 1.896 -12.909 13.097 1.00 83.75 119 ALA A CA 1
ATOM 811 C C . ALA A 1 119 ? 2.648 -11.589 13.308 1.00 83.75 119 ALA A C 1
ATOM 813 O O . ALA A 1 119 ? 2.903 -10.853 12.355 1.00 83.75 119 ALA A O 1
ATOM 814 N N . ALA A 1 120 ? 3.026 -11.320 14.558 1.00 80.25 120 ALA A N 1
ATOM 815 C CA . ALA A 1 120 ? 3.935 -10.229 14.887 1.00 80.25 120 ALA A CA 1
ATOM 816 C C . ALA A 1 120 ? 5.360 -10.535 14.369 1.00 80.25 120 ALA A C 1
ATOM 818 O O . ALA A 1 120 ? 5.729 -11.711 14.287 1.00 80.25 120 ALA A O 1
ATOM 819 N N . PRO A 1 121 ? 6.176 -9.506 14.074 1.00 87.06 121 PRO A N 1
ATOM 820 C CA . PRO A 1 121 ? 5.853 -8.081 14.173 1.00 87.06 121 PRO A CA 1
ATOM 821 C C . PRO A 1 121 ? 5.065 -7.543 12.968 1.00 87.06 121 PRO A C 1
ATOM 823 O O . PRO A 1 121 ? 5.150 -8.077 11.863 1.00 87.06 121 PRO A O 1
ATOM 826 N N . VAL A 1 122 ? 4.319 -6.460 13.202 1.00 88.75 122 VAL A N 1
ATOM 827 C CA . VAL A 1 122 ? 3.747 -5.619 12.140 1.00 88.75 122 VAL A CA 1
ATOM 828 C C . VAL A 1 122 ? 4.667 -4.418 11.934 1.00 88.75 122 VAL A C 1
ATOM 830 O O . VAL A 1 122 ? 5.057 -3.770 12.905 1.00 88.75 122 VAL A O 1
ATOM 833 N N . GLU A 1 123 ? 5.010 -4.119 10.686 1.00 93.06 123 GLU A N 1
ATOM 834 C CA . GLU A 1 123 ? 5.955 -3.068 10.304 1.00 93.06 123 GLU A CA 1
ATOM 835 C C . GLU A 1 123 ? 5.286 -2.048 9.373 1.00 93.06 123 GLU A C 1
ATOM 837 O O . GLU A 1 123 ? 4.537 -2.423 8.473 1.00 93.06 123 GLU A O 1
ATOM 842 N N . VAL A 1 124 ? 5.581 -0.757 9.546 1.00 95.44 124 VAL A N 1
ATOM 843 C CA . VAL A 1 124 ? 5.177 0.297 8.600 1.00 95.44 124 VAL A CA 1
ATOM 844 C C . VAL A 1 124 ? 6.385 0.684 7.754 1.00 95.44 124 VAL A C 1
ATOM 846 O O . VAL A 1 124 ? 7.432 1.060 8.280 1.00 95.44 124 VAL A O 1
ATOM 849 N N . MET A 1 125 ? 6.256 0.602 6.432 1.00 95.81 125 MET A N 1
ATOM 850 C CA . MET A 1 125 ? 7.352 0.852 5.497 1.00 95.81 125 MET A CA 1
ATOM 851 C C . MET A 1 125 ? 6.945 1.831 4.402 1.00 95.81 125 MET A C 1
ATOM 853 O O . MET A 1 125 ? 5.899 1.686 3.779 1.00 95.81 125 MET A O 1
ATOM 857 N N . THR A 1 126 ? 7.804 2.807 4.117 1.00 95.94 126 THR A N 1
ATOM 858 C CA . THR A 1 126 ? 7.646 3.711 2.969 1.00 95.94 126 THR A CA 1
ATOM 859 C C . THR A 1 126 ? 8.209 3.077 1.708 1.00 95.94 126 THR A C 1
ATOM 861 O O . THR A 1 126 ? 9.324 2.550 1.746 1.00 95.94 126 THR A O 1
ATOM 864 N N . LEU A 1 127 ? 7.492 3.185 0.586 1.00 95.44 127 LEU A N 1
ATOM 865 C CA . LEU A 1 127 ? 7.947 2.696 -0.725 1.00 95.44 127 LEU A CA 1
ATOM 866 C C . LEU A 1 127 ? 8.379 1.218 -0.716 1.00 95.44 127 LEU A C 1
ATOM 868 O O . LEU A 1 127 ? 9.296 0.831 -1.449 1.00 95.44 127 LEU A O 1
ATOM 872 N N . ALA A 1 128 ? 7.729 0.397 0.116 1.00 96.19 128 ALA A N 1
ATOM 873 C CA . ALA A 1 128 ? 7.982 -1.039 0.181 1.00 96.19 128 ALA A CA 1
ATOM 874 C C . ALA A 1 128 ? 7.819 -1.670 -1.205 1.00 96.19 128 ALA A C 1
ATOM 876 O O . ALA A 1 128 ? 6.884 -1.344 -1.927 1.00 96.19 128 ALA A O 1
ATOM 877 N N . LEU A 1 129 ? 8.724 -2.567 -1.591 1.00 96.69 129 LEU A N 1
ATOM 878 C CA . LEU A 1 129 ? 8.653 -3.224 -2.892 1.00 96.69 129 LEU A CA 1
ATOM 879 C C . LEU A 1 129 ? 7.706 -4.427 -2.803 1.00 96.69 129 LEU A C 1
ATOM 881 O O . LEU A 1 129 ? 8.086 -5.471 -2.274 1.00 96.69 129 LEU A O 1
ATOM 885 N N . VAL A 1 130 ? 6.475 -4.273 -3.290 1.00 97.69 130 VAL A N 1
ATOM 886 C CA . VAL A 1 130 ? 5.412 -5.280 -3.183 1.00 97.69 130 VAL A CA 1
ATOM 887 C C . VAL A 1 130 ? 5.245 -6.009 -4.508 1.00 97.69 130 VAL A C 1
ATOM 889 O O . VAL A 1 130 ? 4.906 -5.406 -5.526 1.00 97.69 130 VAL A O 1
ATOM 892 N N . ARG A 1 131 ? 5.427 -7.327 -4.498 1.00 97.88 131 ARG A N 1
ATOM 893 C CA . ARG A 1 131 ? 5.141 -8.201 -5.632 1.00 97.88 131 ARG A CA 1
ATOM 894 C C . ARG A 1 131 ? 3.658 -8.561 -5.642 1.00 97.88 131 ARG A C 1
ATOM 896 O O . ARG A 1 131 ? 3.151 -9.191 -4.719 1.00 97.88 131 ARG A O 1
ATOM 903 N N . LEU A 1 132 ? 2.979 -8.155 -6.710 1.00 97.94 132 LEU A N 1
ATOM 904 C CA . LEU A 1 132 ? 1.540 -8.351 -6.911 1.00 97.94 132 LEU A CA 1
ATOM 905 C C . LEU A 1 132 ? 1.229 -9.539 -7.829 1.00 97.94 132 LEU A C 1
ATOM 907 O O . LEU A 1 132 ? 0.093 -9.987 -7.914 1.00 97.94 132 LEU A O 1
ATOM 911 N N . GLY A 1 133 ? 2.240 -10.060 -8.523 1.00 96.81 133 GLY A N 1
ATOM 912 C CA . GLY A 1 133 ? 2.093 -11.197 -9.418 1.00 96.81 133 GLY A CA 1
ATOM 913 C C . GLY A 1 133 ? 3.349 -11.445 -10.255 1.00 96.81 133 GLY A C 1
ATOM 914 O O . GLY A 1 133 ? 4.425 -10.923 -9.942 1.00 96.81 133 GLY A O 1
ATOM 915 N N . PRO A 1 134 ? 3.242 -12.242 -11.331 1.00 97.19 134 PRO A N 1
ATOM 916 C CA . PRO A 1 134 ? 4.366 -12.539 -12.217 1.00 97.19 134 PRO A CA 1
ATOM 917 C C . PRO A 1 134 ? 4.807 -11.343 -13.065 1.00 97.19 134 PRO A C 1
ATOM 919 O O . PRO A 1 134 ? 5.940 -11.342 -13.528 1.00 97.19 134 PRO A O 1
ATOM 922 N N . GLU A 1 135 ? 3.963 -10.326 -13.244 1.00 97.31 135 GLU A N 1
ATOM 923 C CA . GLU A 1 135 ? 4.223 -9.182 -14.135 1.00 97.31 135 GLU A CA 1
ATOM 924 C C . GLU A 1 135 ? 4.023 -7.828 -13.442 1.00 97.31 135 GLU A C 1
ATOM 926 O O . GLU A 1 135 ? 3.913 -6.792 -14.096 1.00 97.31 135 GLU A O 1
ATOM 931 N N . SER A 1 136 ? 3.900 -7.809 -12.112 1.00 97.75 136 SER A N 1
ATOM 932 C CA . SER A 1 136 ? 3.590 -6.582 -11.375 1.00 97.75 136 SER A CA 1
ATOM 933 C C . SER A 1 136 ? 4.314 -6.519 -10.038 1.00 97.75 136 SER A C 1
ATOM 935 O O . SER A 1 136 ? 4.239 -7.434 -9.215 1.00 97.75 136 SER A O 1
ATOM 937 N N . VAL A 1 137 ? 5.020 -5.410 -9.842 1.00 97.75 137 VAL A N 1
ATOM 938 C CA . VAL A 1 137 ? 5.749 -5.042 -8.633 1.00 97.75 137 VAL A CA 1
ATOM 939 C C . VAL A 1 137 ? 5.532 -3.548 -8.400 1.00 97.75 137 VAL A C 1
ATOM 941 O O . VAL A 1 137 ? 6.040 -2.726 -9.159 1.00 97.75 137 VAL A O 1
ATOM 944 N N . LEU A 1 138 ? 4.791 -3.182 -7.360 1.00 97.75 138 LEU A N 1
ATOM 945 C CA . LEU A 1 138 ? 4.478 -1.785 -7.049 1.00 97.75 138 LEU A CA 1
ATOM 946 C C . LEU A 1 138 ? 5.160 -1.326 -5.761 1.00 97.75 138 LEU A C 1
ATOM 948 O O . LEU A 1 138 ? 5.573 -2.134 -4.928 1.00 97.75 138 LEU A O 1
ATOM 952 N N . ARG A 1 139 ? 5.264 -0.005 -5.600 1.00 97.31 139 ARG A N 1
ATOM 953 C CA . ARG A 1 139 ? 5.731 0.654 -4.383 1.00 97.31 139 ARG A CA 1
ATOM 954 C C . ARG A 1 139 ? 4.616 1.538 -3.829 1.00 97.31 139 ARG A C 1
ATOM 956 O O . ARG A 1 139 ? 4.543 2.704 -4.225 1.00 97.31 139 ARG A O 1
ATOM 963 N N . PRO A 1 140 ? 3.728 1.048 -2.946 1.00 97.50 140 PRO A N 1
ATOM 964 C CA . PRO A 1 140 ? 2.796 1.933 -2.247 1.00 97.50 140 PRO A CA 1
ATOM 965 C C . PRO A 1 140 ? 3.559 3.037 -1.506 1.00 97.50 140 PRO A C 1
ATOM 967 O O . PRO A 1 140 ? 4.728 2.866 -1.159 1.00 97.50 140 PRO A O 1
ATOM 970 N N . ASP A 1 141 ? 2.934 4.197 -1.297 1.00 96.75 141 ASP A N 1
ATOM 971 C CA . ASP A 1 141 ? 3.596 5.280 -0.557 1.00 96.75 141 ASP A CA 1
ATOM 972 C C . ASP A 1 141 ? 3.905 4.828 0.878 1.00 96.75 141 ASP A C 1
ATOM 974 O O . ASP A 1 141 ? 5.032 5.008 1.345 1.00 96.75 141 ASP A O 1
ATOM 978 N N . LEU A 1 142 ? 2.958 4.129 1.514 1.00 97.19 142 LEU A N 1
ATOM 979 C CA . LEU A 1 142 ? 3.173 3.355 2.739 1.00 97.19 142 LEU A CA 1
ATOM 980 C C . LEU A 1 142 ? 2.592 1.950 2.599 1.00 97.19 142 LEU A C 1
ATOM 982 O O . LEU A 1 142 ? 1.530 1.762 2.015 1.00 97.19 142 LEU A O 1
ATOM 986 N N . ALA A 1 143 ? 3.253 0.971 3.199 1.00 97.31 143 ALA A N 1
ATOM 987 C CA . ALA A 1 143 ? 2.713 -0.360 3.409 1.00 97.31 143 ALA A CA 1
ATOM 988 C C . ALA A 1 143 ? 2.787 -0.719 4.889 1.00 97.31 143 ALA A C 1
ATOM 990 O O . ALA A 1 143 ? 3.822 -0.539 5.532 1.00 97.31 143 ALA A O 1
ATOM 991 N N . LEU A 1 144 ? 1.696 -1.269 5.399 1.00 96.19 144 LEU A N 1
ATOM 992 C CA . LEU A 1 144 ? 1.648 -1.990 6.655 1.00 96.19 144 LEU A CA 1
ATOM 993 C C . LEU A 1 144 ? 1.867 -3.469 6.345 1.00 96.19 144 LEU A C 1
ATOM 995 O O . LEU A 1 144 ? 1.044 -4.101 5.678 1.00 96.19 144 LEU A O 1
ATOM 999 N N . LEU A 1 145 ? 2.994 -4.004 6.790 1.00 95.25 145 LEU A N 1
ATOM 1000 C CA . LEU A 1 145 ? 3.442 -5.350 6.480 1.00 95.25 145 LEU A CA 1
ATOM 1001 C C . LEU A 1 145 ? 3.357 -6.225 7.722 1.00 95.25 145 LEU A C 1
ATOM 1003 O O . LEU A 1 145 ? 3.803 -5.837 8.797 1.00 95.25 145 LEU A O 1
ATOM 1007 N N . ALA A 1 146 ? 2.820 -7.426 7.569 1.00 92.25 146 ALA A N 1
ATOM 1008 C CA . ALA A 1 146 ? 2.828 -8.439 8.610 1.00 92.25 146 ALA A CA 1
ATOM 1009 C C . ALA A 1 146 ? 3.007 -9.813 7.980 1.00 92.25 146 ALA A C 1
ATOM 1011 O O . ALA A 1 146 ? 2.568 -10.069 6.858 1.00 92.25 146 ALA A O 1
ATOM 1012 N N . ARG A 1 147 ? 3.639 -10.729 8.710 1.00 91.31 147 ARG A N 1
ATOM 1013 C CA . ARG A 1 147 ? 3.842 -12.086 8.211 1.00 91.31 147 ARG A CA 1
ATOM 1014 C C . ARG A 1 147 ? 2.541 -12.884 8.340 1.00 91.31 147 ARG A C 1
ATOM 1016 O O . ARG A 1 147 ? 2.009 -12.984 9.445 1.00 91.31 147 ARG A O 1
ATOM 1023 N N . PRO A 1 148 ? 2.018 -13.495 7.271 1.00 89.19 148 PRO A N 1
ATOM 1024 C CA . PRO A 1 148 ? 0.896 -14.417 7.388 1.00 89.19 148 PRO A CA 1
ATOM 1025 C C . PRO A 1 148 ? 1.265 -15.615 8.272 1.00 89.19 148 PRO A C 1
ATOM 1027 O O . PRO A 1 148 ? 2.322 -16.221 8.091 1.00 89.19 148 PRO A O 1
ATOM 1030 N N . ARG A 1 149 ? 0.392 -16.011 9.209 1.00 87.88 149 ARG A N 1
ATOM 1031 C CA . ARG A 1 149 ? 0.693 -17.110 10.154 1.00 87.88 149 ARG A CA 1
ATOM 1032 C C . ARG A 1 149 ? 0.998 -18.434 9.458 1.00 87.88 149 ARG A C 1
ATOM 1034 O O . ARG A 1 149 ? 1.814 -19.213 9.940 1.00 87.88 149 ARG A O 1
ATOM 1041 N N . ARG A 1 150 ? 0.372 -18.671 8.301 1.00 89.94 150 ARG A N 1
ATOM 1042 C CA . ARG A 1 150 ? 0.564 -19.894 7.510 1.00 89.94 150 ARG A CA 1
ATOM 1043 C C . ARG A 1 150 ? 1.977 -20.058 6.946 1.00 89.94 150 ARG A C 1
ATOM 1045 O O . ARG A 1 150 ? 2.334 -21.161 6.559 1.00 89.94 150 ARG A O 1
ATOM 1052 N N . TRP A 1 151 ? 2.783 -18.995 6.909 1.00 88.38 151 TRP A N 1
ATOM 1053 C CA . TRP A 1 151 ? 4.180 -19.070 6.471 1.00 88.38 151 TRP A CA 1
ATOM 1054 C C . TRP A 1 151 ? 5.127 -19.597 7.559 1.00 88.38 151 TRP A C 1
ATOM 1056 O O . TRP A 1 151 ? 6.330 -19.693 7.316 1.00 88.38 151 TRP A O 1
ATOM 1066 N N . GLY A 1 152 ? 4.629 -19.896 8.765 1.00 89.12 152 GLY A N 1
ATOM 1067 C CA . GLY A 1 152 ? 5.465 -20.317 9.890 1.00 89.12 152 GLY A CA 1
ATOM 1068 C C . GLY A 1 152 ? 6.440 -19.221 10.350 1.00 89.12 152 GLY A C 1
ATOM 1069 O O . GLY A 1 152 ? 6.303 -18.066 9.938 1.00 89.12 152 GLY A O 1
ATOM 1070 N N . PRO A 1 153 ? 7.423 -19.543 11.205 1.00 88.75 153 PRO A N 1
ATOM 1071 C CA . PRO A 1 153 ? 8.459 -18.597 11.608 1.00 88.75 153 PRO A CA 1
ATOM 1072 C C . PRO A 1 153 ? 9.391 -18.257 10.436 1.00 88.75 153 PRO A C 1
ATOM 1074 O O . PRO A 1 153 ? 9.600 -19.054 9.523 1.00 88.75 153 PRO A O 1
ATOM 1077 N N . GLY A 1 154 ? 9.973 -17.063 10.459 1.00 88.12 154 GLY A N 1
ATOM 1078 C CA . GLY A 1 154 ? 10.990 -16.646 9.498 1.00 88.12 154 GLY A CA 1
ATOM 1079 C C . GLY A 1 154 ? 11.323 -15.165 9.644 1.00 88.12 154 GLY A C 1
ATOM 1080 O O . GLY A 1 154 ? 10.829 -14.529 10.578 1.00 88.12 154 GLY A O 1
ATOM 1081 N N . PRO A 1 155 ? 12.154 -14.612 8.746 1.00 89.62 155 PRO A N 1
ATOM 1082 C CA . PRO A 1 155 ? 12.588 -13.229 8.857 1.00 89.62 155 PRO A CA 1
ATOM 1083 C C . PRO A 1 155 ? 11.403 -12.260 8.720 1.00 89.62 155 PRO A C 1
ATOM 1085 O O . PRO A 1 155 ? 10.399 -12.599 8.069 1.00 89.62 155 PRO A O 1
ATOM 1088 N N . PRO A 1 156 ? 11.511 -11.062 9.319 1.00 88.50 156 PRO A N 1
ATOM 1089 C CA . PRO A 1 156 ? 10.533 -10.004 9.135 1.00 88.50 156 PRO A CA 1
ATOM 1090 C C . PRO A 1 156 ? 10.498 -9.531 7.668 1.00 88.50 156 PRO A C 1
ATOM 1092 O O . PRO A 1 156 ? 11.491 -9.662 6.943 1.00 88.50 156 PRO A O 1
ATOM 1095 N N . PRO A 1 157 ? 9.369 -8.960 7.207 1.00 88.81 157 PRO A N 1
ATOM 1096 C CA . PRO A 1 157 ? 9.235 -8.448 5.842 1.00 88.81 157 PRO A CA 1
ATOM 1097 C C . PRO A 1 157 ? 10.321 -7.433 5.449 1.00 88.81 157 PRO A C 1
ATOM 1099 O O . PRO A 1 157 ? 10.815 -7.469 4.319 1.00 88.81 157 PRO A O 1
ATOM 1102 N N . SER A 1 158 ? 10.742 -6.567 6.376 1.00 88.00 158 SER A N 1
ATOM 1103 C CA . SER A 1 158 ? 11.805 -5.585 6.143 1.00 88.00 158 SER A CA 1
ATOM 1104 C C . SER A 1 158 ? 13.144 -6.209 5.736 1.00 88.00 158 SER A C 1
ATOM 1106 O O . SER A 1 158 ? 13.826 -5.670 4.861 1.00 88.00 158 SER A O 1
ATOM 1108 N N . ASP A 1 159 ? 13.502 -7.368 6.288 1.00 89.94 159 ASP A N 1
ATOM 1109 C CA . ASP A 1 159 ? 14.752 -8.059 5.953 1.00 89.94 159 ASP A CA 1
ATOM 1110 C C . ASP A 1 159 ? 14.723 -8.646 4.540 1.00 89.94 159 ASP A C 1
ATOM 1112 O O . ASP A 1 159 ? 15.720 -8.575 3.819 1.00 89.94 159 ASP A O 1
ATOM 1116 N N . LEU A 1 160 ? 13.562 -9.137 4.092 1.00 87.62 160 LEU A N 1
ATOM 1117 C CA . LEU A 1 160 ? 13.379 -9.611 2.716 1.00 87.62 160 LEU A CA 1
ATOM 1118 C C . LEU A 1 160 ? 13.597 -8.482 1.699 1.00 87.62 160 LEU A C 1
ATOM 1120 O O . LEU A 1 160 ? 14.225 -8.687 0.659 1.00 87.62 160 LEU A O 1
ATOM 1124 N N . ILE A 1 161 ? 13.121 -7.274 2.014 1.00 88.12 161 ILE A N 1
ATOM 1125 C CA . ILE A 1 161 ? 13.300 -6.090 1.164 1.00 88.12 161 ILE A CA 1
ATOM 1126 C C . ILE A 1 161 ? 14.767 -5.647 1.156 1.00 88.12 161 ILE A C 1
ATOM 1128 O O . ILE A 1 161 ? 15.317 -5.361 0.092 1.00 88.12 161 ILE A O 1
ATOM 1132 N N . ARG A 1 162 ? 15.431 -5.618 2.321 1.00 87.94 162 ARG A N 1
ATOM 1133 C CA . ARG A 1 162 ? 16.859 -5.258 2.431 1.00 87.94 162 ARG A CA 1
ATOM 1134 C C . ARG A 1 162 ? 17.765 -6.214 1.662 1.00 87.94 162 ARG A C 1
ATOM 1136 O O . ARG A 1 162 ? 18.757 -5.770 1.095 1.00 87.94 162 ARG A O 1
ATOM 1143 N N . ALA A 1 163 ? 17.395 -7.489 1.575 1.00 86.50 163 ALA A N 1
ATOM 1144 C CA . ALA A 1 163 ? 18.081 -8.481 0.749 1.00 86.50 163 ALA A CA 1
ATOM 1145 C C . ALA A 1 163 ? 17.891 -8.263 -0.772 1.00 86.50 163 ALA A C 1
ATOM 1147 O O . ALA A 1 163 ? 18.302 -9.098 -1.578 1.00 86.50 163 ALA A O 1
ATOM 1148 N N . GLY A 1 164 ? 17.252 -7.164 -1.194 1.00 82.50 164 GLY A N 1
ATOM 1149 C CA . GLY A 1 164 ? 16.946 -6.886 -2.598 1.00 82.50 164 GLY A CA 1
ATOM 1150 C C . GLY A 1 164 ? 15.812 -7.757 -3.147 1.00 82.50 164 GLY A C 1
ATOM 1151 O O . GLY A 1 164 ? 15.689 -7.926 -4.365 1.00 82.50 164 GLY A O 1
ATOM 1152 N N . GLY A 1 165 ? 15.021 -8.360 -2.258 1.00 89.19 165 GLY A N 1
ATOM 1153 C CA . GLY A 1 165 ? 13.766 -9.019 -2.584 1.00 89.19 165 GLY A CA 1
ATOM 1154 C C . GLY A 1 165 ? 12.592 -8.040 -2.615 1.00 89.19 165 GLY A C 1
ATOM 1155 O O . GLY A 1 165 ? 12.736 -6.834 -2.413 1.00 89.19 165 GLY A O 1
ATOM 1156 N N . GLY A 1 166 ? 11.407 -8.584 -2.873 1.00 91.12 166 GLY A N 1
ATOM 1157 C CA . GLY A 1 166 ? 10.133 -7.916 -2.625 1.00 91.12 166 GLY A CA 1
ATOM 1158 C C . GLY A 1 166 ? 9.334 -8.699 -1.589 1.00 91.12 166 GLY A C 1
ATOM 1159 O O . GLY A 1 166 ? 9.635 -9.861 -1.316 1.00 91.12 166 GLY A O 1
ATOM 1160 N N . VAL A 1 167 ? 8.308 -8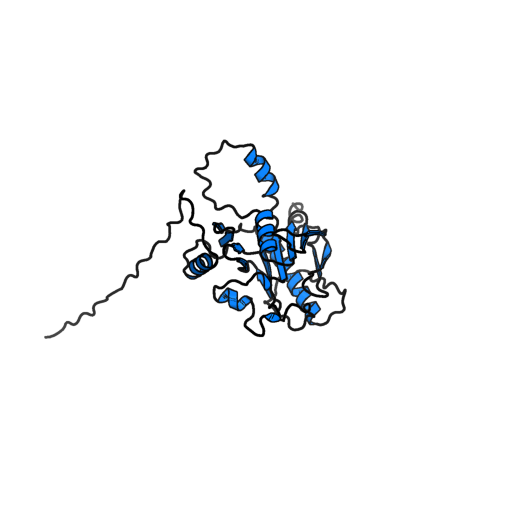.070 -1.027 1.00 95.38 167 VAL A N 1
ATOM 1161 C CA . VAL A 1 167 ? 7.310 -8.764 -0.205 1.00 95.38 167 VAL A CA 1
ATOM 1162 C C . VAL A 1 167 ? 6.157 -9.210 -1.086 1.00 95.38 167 VAL A C 1
ATOM 1164 O O . VAL A 1 167 ? 5.729 -8.472 -1.971 1.00 95.38 167 VAL A O 1
ATOM 1167 N N . GLU A 1 168 ? 5.656 -10.420 -0.868 1.00 96.69 168 GLU A N 1
ATOM 1168 C CA . GLU A 1 168 ? 4.463 -10.890 -1.572 1.00 96.69 168 GLU A CA 1
ATOM 1169 C C . GLU A 1 168 ? 3.231 -10.109 -1.090 1.00 96.69 168 GLU A C 1
ATOM 1171 O O . GLU A 1 168 ? 3.146 -9.737 0.083 1.00 96.69 168 GLU A O 1
ATOM 1176 N N . ALA A 1 169 ? 2.259 -9.893 -1.979 1.00 96.56 169 ALA A N 1
ATOM 1177 C CA . ALA A 1 169 ? 1.020 -9.159 -1.698 1.00 96.56 169 ALA A CA 1
ATOM 1178 C C . ALA A 1 169 ? 0.288 -9.637 -0.434 1.00 96.56 169 ALA A C 1
ATOM 1180 O O . ALA A 1 169 ? -0.319 -8.848 0.280 1.00 96.56 169 ALA A O 1
ATOM 1181 N N . GLU A 1 170 ? 0.387 -10.928 -0.128 1.00 95.06 170 GLU A N 1
ATOM 1182 C CA . GLU A 1 170 ? -0.218 -11.533 1.052 1.00 95.06 170 GLU A CA 1
ATOM 1183 C C . GLU A 1 170 ? 0.310 -10.956 2.376 1.00 95.06 170 GLU A C 1
ATOM 1185 O O . GLU A 1 170 ? -0.437 -10.901 3.350 1.00 95.06 170 GLU A O 1
ATOM 1190 N N . ALA A 1 171 ? 1.569 -10.508 2.414 1.00 95.31 171 ALA A N 1
ATOM 1191 C CA . ALA A 1 171 ? 2.165 -9.873 3.589 1.00 95.31 171 ALA A CA 1
ATOM 1192 C C . ALA A 1 171 ? 1.702 -8.420 3.785 1.00 95.31 171 ALA A C 1
ATOM 1194 O O . ALA A 1 171 ? 2.017 -7.810 4.805 1.00 95.31 171 ALA A O 1
ATOM 1195 N N . VAL A 1 172 ? 0.972 -7.849 2.824 1.00 96.50 172 VAL A N 1
ATOM 1196 C CA . VAL A 1 172 ? 0.443 -6.487 2.907 1.00 96.50 172 VAL A CA 1
ATOM 1197 C C . VAL A 1 172 ? -0.898 -6.514 3.633 1.00 96.50 172 VAL A C 1
ATOM 1199 O O . VAL A 1 172 ? -1.902 -6.997 3.111 1.00 96.50 172 VAL A O 1
ATOM 1202 N N . VAL A 1 173 ? -0.910 -5.967 4.845 1.00 95.25 173 VAL A N 1
ATOM 1203 C CA . VAL A 1 173 ? -2.127 -5.773 5.644 1.00 95.25 173 VAL A CA 1
ATOM 1204 C C . VAL A 1 173 ? -2.911 -4.570 5.122 1.00 95.25 173 VAL A C 1
ATOM 1206 O O . VAL A 1 173 ? -4.127 -4.643 4.972 1.00 95.25 173 VAL A O 1
ATOM 1209 N N . LEU A 1 174 ? -2.198 -3.483 4.822 1.00 97.25 174 LEU A N 1
ATOM 1210 C CA . LEU A 1 174 ? -2.732 -2.236 4.282 1.00 97.25 174 LEU A CA 1
ATOM 1211 C C . LEU A 1 174 ? -1.696 -1.622 3.335 1.00 97.25 174 LEU A C 1
ATOM 1213 O O . LEU A 1 174 ? -0.525 -1.501 3.695 1.00 97.25 174 LEU A O 1
ATOM 1217 N N . ALA A 1 175 ? -2.124 -1.197 2.150 1.00 97.94 175 ALA A N 1
ATOM 1218 C CA . ALA A 1 175 ? -1.342 -0.315 1.285 1.00 97.94 175 ALA A CA 1
ATOM 1219 C C . ALA A 1 175 ? -1.966 1.084 1.262 1.00 97.94 175 ALA A C 1
ATOM 1221 O O . ALA A 1 175 ? -3.182 1.224 1.203 1.00 97.94 175 ALA A O 1
ATOM 1222 N N . VAL A 1 176 ? -1.141 2.126 1.287 1.00 97.50 176 VAL A N 1
ATOM 1223 C CA . VAL A 1 176 ? -1.579 3.524 1.226 1.00 97.50 176 VAL A CA 1
ATOM 1224 C C . VAL A 1 176 ? -0.998 4.171 -0.024 1.00 97.50 176 VAL A C 1
ATOM 1226 O O . VAL A 1 176 ? 0.209 4.100 -0.275 1.00 97.50 176 VAL A O 1
ATOM 1229 N N . GLU A 1 177 ? -1.858 4.824 -0.794 1.00 96.56 177 GLU A N 1
ATOM 1230 C CA . GLU A 1 177 ? -1.510 5.606 -1.973 1.00 96.56 177 GLU A CA 1
ATOM 1231 C C . GLU A 1 177 ? -1.951 7.054 -1.770 1.00 96.56 177 GLU A C 1
ATOM 1233 O O . GLU A 1 177 ? -3.111 7.331 -1.464 1.00 96.56 177 GLU A O 1
ATOM 1238 N N . LEU A 1 178 ? -1.039 8.001 -1.977 1.00 93.00 178 LEU A N 1
ATOM 1239 C CA . LEU A 1 178 ? -1.412 9.412 -2.014 1.00 93.00 178 LEU A CA 1
ATOM 1240 C C . LEU A 1 178 ? -2.012 9.737 -3.383 1.00 93.00 178 LEU A C 1
ATOM 1242 O O . LEU A 1 178 ? -1.317 9.673 -4.411 1.00 93.00 178 LEU A O 1
ATOM 1246 N N . ALA A 1 179 ? -3.286 10.123 -3.388 1.00 87.81 179 ALA A N 1
ATOM 1247 C CA . ALA A 1 179 ? -3.988 10.588 -4.570 1.00 87.81 179 ALA A CA 1
ATOM 1248 C C . ALA A 1 179 ? -3.420 11.950 -4.992 1.00 87.81 179 ALA A C 1
ATOM 1250 O O . ALA A 1 179 ? -3.484 12.935 -4.258 1.00 87.81 179 ALA A O 1
ATOM 1251 N N . THR A 1 180 ? -2.844 12.014 -6.193 1.00 73.44 180 THR A N 1
ATOM 1252 C CA . THR A 1 180 ? -2.415 13.293 -6.770 1.00 73.44 180 THR A CA 1
ATOM 1253 C C . THR A 1 180 ? -3.591 13.913 -7.514 1.00 73.44 180 THR A C 1
ATOM 1255 O O . THR A 1 180 ? -4.092 13.356 -8.491 1.00 73.44 180 THR A O 1
ATOM 1258 N N . ALA A 1 181 ? -4.044 15.082 -7.060 1.00 58.88 181 ALA A N 1
ATOM 1259 C CA . ALA A 1 181 ? -5.191 15.784 -7.645 1.00 58.88 181 ALA A CA 1
ATOM 1260 C C . ALA A 1 181 ? -5.027 16.116 -9.146 1.00 58.88 181 ALA A C 1
ATOM 1262 O O . ALA A 1 181 ? -6.013 16.335 -9.849 1.00 58.88 181 ALA A O 1
ATOM 1263 N N . ASP A 1 182 ? -3.792 16.129 -9.655 1.00 54.66 182 ASP A N 1
ATOM 1264 C CA . ASP A 1 182 ? -3.491 16.494 -11.042 1.00 54.66 182 ASP A CA 1
ATOM 1265 C C . ASP A 1 182 ? -3.811 15.380 -12.060 1.00 54.66 182 ASP A C 1
ATOM 1267 O O . ASP A 1 182 ? -3.918 15.666 -13.256 1.00 54.66 182 ASP A O 1
ATOM 1271 N N . ALA A 1 183 ? -4.008 14.128 -11.624 1.00 52.66 183 ALA A N 1
ATOM 1272 C CA . ALA A 1 183 ? -4.242 13.004 -12.536 1.00 52.66 183 ALA A CA 1
ATOM 1273 C C . ALA A 1 183 ? -5.629 13.051 -13.212 1.00 52.66 183 ALA A C 1
ATOM 1275 O O . ALA A 1 183 ? -5.742 12.752 -14.401 1.00 52.66 183 ALA A O 1
ATOM 1276 N N . GLY A 1 184 ? -6.672 13.482 -12.493 1.00 45.69 184 GLY A N 1
ATOM 1277 C CA . GLY A 1 184 ? -8.048 13.499 -13.014 1.00 45.69 184 GLY A CA 1
ATOM 1278 C C . GLY A 1 184 ? -8.357 14.681 -13.940 1.00 45.69 184 GLY A C 1
ATOM 1279 O O . GLY A 1 184 ? -9.047 14.530 -14.948 1.00 45.69 184 GLY A O 1
ATOM 1280 N N . VAL A 1 185 ? -7.810 15.866 -13.643 1.00 50.59 185 VAL A N 1
ATOM 1281 C CA . VAL A 1 185 ? -8.105 17.092 -14.410 1.00 50.59 185 VAL A CA 1
ATOM 1282 C C . VAL A 1 185 ? -7.328 17.132 -15.732 1.00 50.59 185 VAL A C 1
ATOM 1284 O O . VAL A 1 185 ? -7.855 17.591 -16.746 1.00 50.59 185 VAL A O 1
ATOM 1287 N N . ARG A 1 186 ? -6.096 16.602 -15.771 1.00 49.81 186 ARG A N 1
ATOM 1288 C CA . ARG A 1 186 ? -5.269 16.623 -16.990 1.00 49.81 186 ARG A CA 1
ATOM 1289 C C . ARG A 1 186 ? -5.657 15.566 -18.024 1.00 49.81 186 ARG A C 1
ATOM 1291 O O . ARG A 1 186 ? -5.646 15.896 -19.206 1.00 49.81 186 ARG A O 1
ATOM 1298 N N . GLN A 1 187 ? -6.087 14.361 -17.631 1.00 50.06 187 GLN A N 1
ATOM 1299 C CA . GLN A 1 187 ? -6.494 13.324 -18.600 1.00 50.06 187 GLN A CA 1
ATOM 1300 C C . GLN A 1 187 ? -7.686 13.752 -19.473 1.00 50.06 187 GLN A C 1
ATOM 1302 O O . GLN A 1 187 ? -7.727 13.453 -20.669 1.00 50.06 187 GLN A O 1
ATOM 1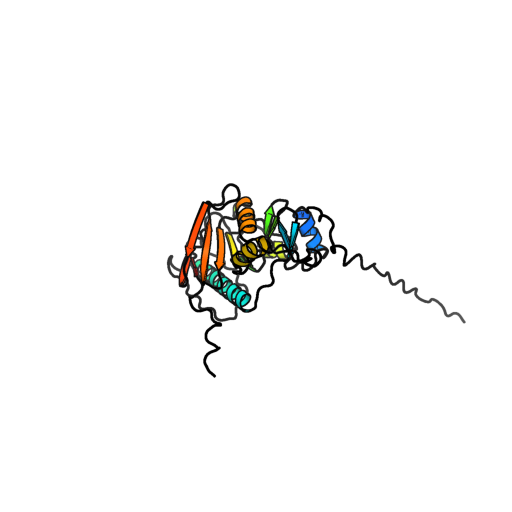307 N N . SER A 1 188 ? -8.613 14.535 -18.914 1.00 48.34 188 SER A N 1
ATOM 1308 C CA . SER A 1 188 ? -9.762 15.069 -19.659 1.00 48.34 188 SER A CA 1
ATOM 1309 C C . SER A 1 188 ? -9.390 16.217 -20.611 1.00 48.34 188 SER A C 1
ATOM 1311 O O . SER A 1 188 ? -10.032 16.388 -21.647 1.00 48.34 188 SER A O 1
ATOM 1313 N N . ALA A 1 189 ? -8.352 16.997 -20.288 1.00 52.84 189 ALA A N 1
ATOM 1314 C CA . ALA A 1 189 ? -7.888 18.121 -21.106 1.00 52.84 189 ALA A CA 1
ATOM 1315 C C . ALA A 1 189 ? -6.889 17.697 -22.202 1.00 52.84 189 ALA A C 1
ATOM 1317 O O . ALA A 1 189 ? -6.918 18.229 -23.314 1.00 52.84 189 ALA A O 1
ATOM 1318 N N . GLU A 1 190 ? -6.034 16.706 -21.934 1.00 51.53 190 GLU A N 1
ATOM 1319 C CA . GLU A 1 190 ? -5.103 16.154 -22.929 1.00 51.53 190 GLU A CA 1
ATOM 1320 C C . GLU A 1 190 ? -5.824 15.314 -23.990 1.00 51.53 190 GLU A C 1
ATOM 1322 O O . GLU A 1 190 ? -5.440 15.365 -25.156 1.00 51.53 190 GLU A O 1
ATOM 1327 N N . SER A 1 191 ? -6.944 14.668 -23.641 1.00 52.78 191 SER A N 1
ATOM 1328 C CA . SER A 1 191 ? -7.817 13.996 -24.620 1.00 52.78 191 SER A CA 1
ATOM 1329 C C . SER A 1 191 ? -8.488 14.965 -25.609 1.00 52.78 191 SER A C 1
ATOM 1331 O O . SER A 1 191 ? -8.994 14.532 -26.639 1.00 52.78 191 SER A O 1
ATOM 1333 N N . ARG A 1 192 ? -8.489 16.279 -25.328 1.00 55.47 192 ARG A N 1
ATOM 1334 C CA . ARG A 1 192 ? -9.084 17.321 -26.1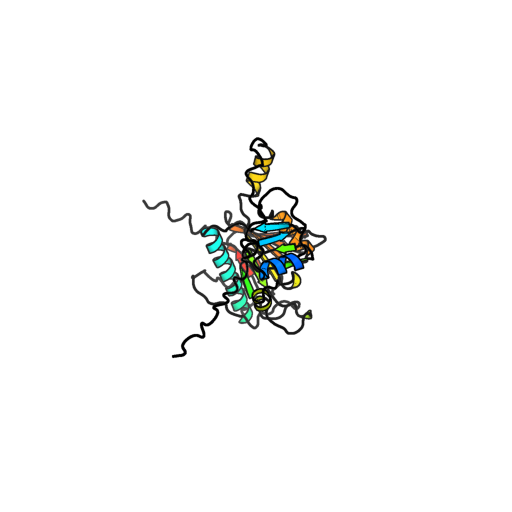90 1.00 55.47 192 ARG A CA 1
ATOM 1335 C C . ARG A 1 192 ? -8.060 18.241 -26.867 1.00 55.47 192 ARG A C 1
ATOM 1337 O O . ARG A 1 192 ? -8.461 19.129 -27.610 1.00 55.47 192 ARG A O 1
ATOM 1344 N N . SER A 1 193 ? -6.757 18.062 -26.626 1.00 50.38 193 SER A N 1
ATOM 1345 C CA . SER A 1 193 ? -5.697 18.953 -27.135 1.00 50.38 193 SER A CA 1
ATOM 1346 C C . SER A 1 193 ? -4.552 18.192 -27.817 1.00 50.38 193 SER A C 1
ATOM 1348 O O . SER A 1 193 ? -3.367 18.356 -27.521 1.00 50.38 193 SER A O 1
ATOM 1350 N N . SER A 1 194 ? -4.895 17.353 -28.789 1.00 49.97 194 SER A N 1
ATOM 1351 C CA . SER A 1 194 ? -3.949 16.674 -29.679 1.00 49.97 194 SER A CA 1
ATOM 1352 C C . SER A 1 194 ? -3.391 17.635 -30.741 1.00 49.97 194 SER A C 1
ATOM 1354 O O . SER A 1 194 ? -3.769 17.605 -31.906 1.00 49.97 194 SER A O 1
ATOM 1356 N N . GLY A 1 195 ? -2.457 18.495 -30.320 1.00 52.53 195 GLY A N 1
ATOM 1357 C CA . GLY A 1 195 ? -1.628 19.320 -31.214 1.00 52.53 195 GLY A CA 1
ATOM 1358 C C . GLY A 1 195 ? -0.147 19.424 -30.819 1.00 52.53 195 GLY A C 1
ATOM 1359 O O . GLY A 1 195 ? 0.647 19.989 -31.566 1.00 52.53 195 GLY A O 1
ATOM 1360 N N . ARG A 1 196 ? 0.273 18.881 -29.662 1.00 52.50 196 ARG A N 1
ATOM 1361 C CA . ARG A 1 196 ? 1.691 18.873 -29.253 1.00 52.50 196 ARG A CA 1
ATOM 1362 C C . ARG A 1 196 ? 2.384 17.570 -29.630 1.00 52.50 196 ARG A C 1
ATOM 1364 O O . ARG A 1 196 ? 2.002 16.498 -29.164 1.00 52.50 196 ARG A O 1
ATOM 1371 N N . SER A 1 197 ? 3.438 17.719 -30.429 1.00 45.88 197 SER A N 1
ATOM 1372 C CA . SER A 1 197 ? 4.231 16.647 -31.025 1.00 45.88 197 SER A CA 1
ATOM 1373 C C . SER A 1 197 ? 4.724 15.613 -29.985 1.00 45.88 197 SER A C 1
ATOM 1375 O O . SER A 1 197 ? 5.329 15.996 -28.979 1.00 45.88 197 SER A O 1
ATOM 1377 N N . PRO A 1 198 ? 4.492 14.303 -30.197 1.00 50.00 198 PRO A N 1
ATOM 1378 C CA . PRO A 1 198 ? 4.798 13.230 -29.240 1.00 50.00 198 PRO A CA 1
ATOM 1379 C C . PRO A 1 198 ? 6.300 12.964 -29.009 1.00 50.00 198 PRO A C 1
ATOM 1381 O O . PRO A 1 198 ? 6.656 12.218 -28.102 1.00 50.00 198 PRO A O 1
ATOM 1384 N N . ALA A 1 199 ? 7.203 13.602 -29.759 1.00 48.62 199 ALA A N 1
ATOM 1385 C CA . ALA A 1 199 ? 8.640 13.308 -29.733 1.00 48.62 199 ALA A CA 1
ATOM 1386 C C . ALA A 1 199 ? 9.412 13.814 -28.488 1.00 48.62 199 ALA A C 1
ATOM 1388 O O . ALA A 1 199 ? 10.580 13.466 -28.323 1.00 48.62 199 ALA A O 1
ATOM 1389 N N . GLN A 1 200 ? 8.794 14.603 -27.597 1.00 49.03 200 GLN A N 1
ATOM 1390 C CA . GLN A 1 200 ? 9.445 15.131 -26.379 1.00 49.03 200 GLN A CA 1
ATOM 1391 C C . GLN A 1 200 ? 8.876 14.607 -25.048 1.00 49.03 200 GLN A C 1
ATOM 1393 O O . GLN A 1 200 ? 9.419 14.927 -23.993 1.00 49.03 200 GLN A O 1
ATOM 1398 N N . ARG A 1 201 ? 7.848 13.746 -25.054 1.00 47.41 201 ARG A N 1
ATOM 1399 C CA . ARG A 1 201 ? 7.329 13.089 -23.836 1.00 47.41 201 ARG A CA 1
ATOM 1400 C C . ARG A 1 201 ? 7.986 11.723 -23.623 1.00 47.41 201 ARG A C 1
ATOM 1402 O O . ARG A 1 201 ? 7.346 10.684 -23.670 1.00 47.41 201 ARG A O 1
ATOM 1409 N N . GLY A 1 202 ? 9.298 11.741 -23.392 1.00 43.69 202 GLY A N 1
ATOM 1410 C CA . GLY A 1 202 ? 10.071 10.569 -22.958 1.00 43.69 202 GLY A CA 1
ATOM 1411 C C . GLY A 1 202 ? 9.947 10.260 -21.461 1.00 43.69 202 GLY A C 1
ATOM 1412 O O . GLY A 1 202 ? 10.735 9.485 -20.929 1.00 43.69 202 GLY A O 1
ATOM 1413 N N . THR A 1 203 ? 9.008 10.888 -20.755 1.00 51.09 203 THR A N 1
ATOM 1414 C CA . THR A 1 203 ? 8.747 10.633 -19.341 1.00 51.09 203 THR A CA 1
ATOM 1415 C C . THR A 1 203 ? 7.835 9.419 -19.211 1.00 51.09 203 THR A C 1
ATOM 1417 O O . THR A 1 203 ? 6.647 9.502 -19.516 1.00 51.09 203 THR A O 1
ATOM 1420 N N . GLN A 1 204 ? 8.400 8.295 -18.754 1.00 56.22 204 GLN A N 1
ATOM 1421 C CA . GLN A 1 204 ? 7.639 7.190 -18.163 1.00 56.22 204 GLN A CA 1
ATOM 1422 C C . GLN A 1 204 ? 6.595 7.792 -17.217 1.00 56.22 204 GLN A C 1
ATOM 1424 O O . GLN A 1 204 ? 6.938 8.424 -16.218 1.00 56.22 204 GLN A O 1
ATOM 1429 N N . THR A 1 205 ? 5.328 7.695 -17.602 1.00 67.81 205 THR A N 1
ATOM 1430 C CA . THR A 1 205 ? 4.218 8.244 -16.832 1.00 67.81 205 THR A CA 1
ATOM 1431 C C . THR A 1 205 ? 3.948 7.311 -15.665 1.00 67.81 205 THR A C 1
ATOM 1433 O O . THR A 1 205 ? 3.914 6.093 -15.830 1.00 67.81 205 THR A O 1
ATOM 1436 N N . ALA A 1 206 ? 3.796 7.881 -14.471 1.00 80.44 206 ALA A N 1
ATOM 1437 C CA . ALA A 1 206 ? 3.375 7.114 -13.311 1.00 80.44 206 ALA A CA 1
ATOM 1438 C C . ALA A 1 206 ? 2.021 6.443 -13.588 1.00 80.44 206 ALA A C 1
ATOM 1440 O O . ALA A 1 206 ? 1.176 6.994 -14.300 1.00 80.44 206 ALA A O 1
ATOM 1441 N N . TRP A 1 207 ? 1.823 5.255 -13.022 1.00 87.19 207 TRP A N 1
ATOM 1442 C CA . TRP A 1 207 ? 0.584 4.497 -13.179 1.00 87.19 207 TRP A CA 1
ATOM 1443 C C . TRP A 1 207 ? -0.617 5.268 -12.628 1.00 87.19 207 TRP A C 1
ATOM 1445 O O . TRP A 1 207 ? -0.516 5.911 -11.581 1.00 87.19 207 TRP A O 1
ATOM 1455 N N . SER A 1 208 ? -1.765 5.179 -13.307 1.00 90.81 208 SER A N 1
ATOM 1456 C CA . SER A 1 208 ? -3.009 5.736 -12.772 1.00 90.81 208 SER A CA 1
ATOM 1457 C C . SER A 1 208 ? -3.393 5.025 -11.473 1.00 90.81 208 SER A C 1
ATOM 1459 O O . SER A 1 208 ? -3.135 3.830 -11.307 1.00 90.81 208 SER A O 1
ATOM 1461 N N . THR A 1 209 ? -4.043 5.743 -10.555 1.00 90.88 209 THR A N 1
ATOM 1462 C CA . THR A 1 209 ? -4.539 5.158 -9.299 1.00 90.88 209 THR A CA 1
ATOM 1463 C C . THR A 1 209 ? -5.444 3.955 -9.563 1.00 90.88 209 THR A C 1
ATOM 1465 O O . THR A 1 209 ? -5.304 2.932 -8.904 1.00 90.88 209 THR A O 1
ATOM 1468 N N . GLU A 1 210 ? -6.307 4.029 -10.578 1.00 92.50 210 GLU A N 1
ATOM 1469 C CA . GLU A 1 210 ? -7.199 2.932 -10.967 1.00 92.50 210 GLU A CA 1
ATOM 1470 C C . GLU A 1 210 ? -6.436 1.667 -11.389 1.00 92.50 210 GLU A C 1
ATOM 1472 O O . GLU A 1 210 ? -6.735 0.580 -10.898 1.00 92.50 210 GLU A O 1
ATOM 1477 N N . ALA A 1 211 ? -5.396 1.798 -12.222 1.00 94.50 211 ALA A N 1
ATOM 1478 C CA . ALA A 1 211 ? -4.586 0.655 -12.645 1.00 94.50 211 ALA A CA 1
ATOM 1479 C C . ALA A 1 211 ? -3.850 0.004 -11.461 1.00 94.50 211 ALA A C 1
ATOM 1481 O O . ALA A 1 211 ? -3.746 -1.221 -11.383 1.00 94.50 211 ALA A O 1
ATOM 1482 N N . ARG A 1 212 ? -3.377 0.814 -10.503 1.00 96.62 212 ARG A N 1
ATOM 1483 C CA . ARG A 1 212 ? -2.759 0.316 -9.264 1.00 96.62 212 ARG A CA 1
ATOM 1484 C C . ARG A 1 212 ? -3.773 -0.419 -8.391 1.00 96.62 212 ARG A C 1
ATOM 1486 O O . ARG A 1 212 ? -3.487 -1.520 -7.933 1.00 96.62 212 ARG A O 1
ATOM 1493 N N . LEU A 1 213 ? -4.959 0.160 -8.188 1.00 97.00 213 LEU A N 1
ATOM 1494 C CA . LEU A 1 213 ? -6.041 -0.461 -7.419 1.00 97.00 213 LEU A CA 1
ATOM 1495 C C . LEU A 1 213 ? -6.451 -1.807 -8.022 1.00 97.00 213 LEU A C 1
ATOM 1497 O O . LEU A 1 213 ? -6.595 -2.777 -7.278 1.00 97.00 213 LEU A O 1
ATOM 1501 N N . ALA A 1 214 ? -6.562 -1.888 -9.350 1.00 97.31 214 ALA A N 1
ATOM 1502 C CA . ALA A 1 214 ? -6.867 -3.134 -10.042 1.00 97.31 214 ALA A CA 1
ATOM 1503 C C . ALA A 1 214 ? -5.792 -4.206 -9.799 1.00 97.31 214 ALA A C 1
ATOM 1505 O O . ALA A 1 214 ? -6.110 -5.354 -9.485 1.00 97.31 214 ALA A O 1
ATOM 1506 N N . ALA A 1 215 ? -4.511 -3.830 -9.860 1.00 97.81 215 ALA A N 1
ATOM 1507 C CA . ALA A 1 215 ? -3.408 -4.747 -9.587 1.00 97.81 215 ALA A CA 1
ATOM 1508 C C . ALA A 1 215 ? -3.373 -5.220 -8.128 1.00 97.81 215 ALA A C 1
ATOM 1510 O O . ALA A 1 215 ? -3.171 -6.407 -7.877 1.00 97.81 215 ALA A O 1
ATOM 1511 N N . TYR A 1 216 ? -3.619 -4.329 -7.163 1.00 98.44 216 TYR A N 1
ATOM 1512 C CA . TYR A 1 216 ? -3.726 -4.717 -5.756 1.00 98.44 216 TYR A CA 1
ATOM 1513 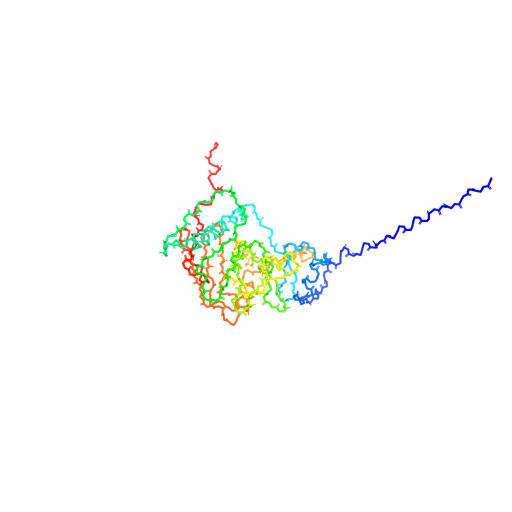C C . TYR A 1 216 ? -4.881 -5.694 -5.522 1.00 98.44 216 TYR A C 1
ATOM 1515 O O . TYR A 1 216 ? -4.699 -6.710 -4.850 1.00 98.44 216 TYR A O 1
ATOM 1523 N N . ALA A 1 217 ? -6.047 -5.426 -6.114 1.00 98.12 217 ALA A N 1
ATOM 1524 C CA . ALA A 1 217 ? -7.201 -6.305 -5.993 1.00 98.12 217 ALA A CA 1
ATOM 1525 C C . ALA A 1 217 ? -6.967 -7.666 -6.668 1.00 98.12 217 ALA A C 1
ATOM 1527 O O . ALA A 1 217 ? -7.342 -8.696 -6.111 1.00 98.12 217 ALA A O 1
ATOM 1528 N N . ALA A 1 218 ? -6.308 -7.696 -7.832 1.00 97.81 218 ALA A N 1
ATOM 1529 C CA . ALA A 1 218 ? -5.934 -8.937 -8.514 1.00 97.81 218 ALA A CA 1
ATOM 1530 C C . ALA A 1 218 ? -4.949 -9.778 -7.685 1.00 97.81 218 ALA A C 1
ATOM 1532 O O . ALA A 1 218 ? -5.036 -11.003 -7.681 1.00 97.81 218 ALA A O 1
ATOM 1533 N N . ALA A 1 219 ? -4.061 -9.118 -6.938 1.00 97.56 219 ALA A N 1
ATOM 1534 C CA . ALA A 1 219 ? -3.111 -9.754 -6.030 1.00 97.56 219 ALA A CA 1
ATOM 1535 C C . ALA A 1 219 ? -3.716 -10.170 -4.676 1.00 97.56 219 ALA A C 1
ATOM 1537 O O . ALA A 1 219 ? -3.029 -10.778 -3.855 1.00 97.56 219 ALA A O 1
ATOM 1538 N N . GLY A 1 220 ? -4.982 -9.828 -4.415 1.00 97.00 220 GLY A N 1
ATOM 1539 C CA . GLY A 1 220 ? -5.662 -10.143 -3.161 1.00 97.00 220 GLY A CA 1
ATOM 1540 C C . GLY A 1 220 ? -5.228 -9.291 -1.965 1.00 97.00 220 GLY A C 1
ATOM 1541 O O . GLY A 1 220 ? -5.454 -9.706 -0.825 1.00 97.00 220 GLY A O 1
ATOM 1542 N N . VAL A 1 221 ? -4.635 -8.109 -2.189 1.00 97.19 221 VAL A N 1
ATOM 1543 C CA . VAL A 1 221 ? -4.391 -7.142 -1.105 1.00 97.19 221 VAL A CA 1
ATOM 1544 C C . VAL A 1 221 ? -5.739 -6.754 -0.506 1.00 97.19 221 VAL A C 1
ATOM 1546 O O . VAL A 1 221 ? -6.657 -6.345 -1.214 1.00 97.19 221 VAL A O 1
ATOM 1549 N N . ARG A 1 222 ? -5.893 -6.956 0.804 1.00 95.62 222 ARG A N 1
ATOM 1550 C CA . ARG A 1 222 ? -7.210 -6.900 1.458 1.00 95.62 222 ARG A CA 1
ATOM 1551 C C . ARG A 1 222 ? -7.766 -5.488 1.566 1.00 95.62 222 ARG A C 1
ATOM 1553 O O . ARG A 1 222 ? -8.984 -5.316 1.491 1.00 95.62 222 ARG A O 1
ATOM 1560 N N . GLU A 1 223 ? -6.879 -4.520 1.761 1.00 97.56 223 GLU A N 1
ATOM 1561 C CA . GLU A 1 223 ? -7.230 -3.131 2.011 1.00 97.56 223 GLU A CA 1
ATOM 1562 C C . GLU A 1 223 ? -6.213 -2.179 1.371 1.00 97.56 223 GLU A C 1
ATOM 1564 O O . GLU A 1 223 ? -4.999 -2.332 1.540 1.00 97.56 223 GLU A O 1
ATOM 1569 N N . VAL A 1 224 ? -6.723 -1.183 0.645 1.00 98.25 224 VAL A N 1
ATOM 1570 C CA . VAL A 1 224 ? -5.940 -0.057 0.121 1.00 98.25 224 VAL A CA 1
ATOM 1571 C C . VAL A 1 224 ? -6.598 1.247 0.544 1.00 98.25 224 VAL A C 1
ATOM 1573 O O . VAL A 1 224 ? -7.806 1.402 0.380 1.00 98.25 224 VAL A O 1
ATOM 1576 N N . TRP A 1 225 ? -5.817 2.194 1.054 1.00 97.56 225 TRP A N 1
ATOM 1577 C CA . TRP A 1 225 ? -6.267 3.556 1.325 1.00 97.56 225 TRP A CA 1
ATOM 1578 C C . TRP A 1 225 ? -5.757 4.505 0.247 1.00 97.56 225 TRP A C 1
ATOM 1580 O O . TRP A 1 225 ? -4.550 4.623 0.037 1.00 97.56 225 TRP A O 1
ATOM 1590 N N . SER A 1 226 ? -6.679 5.206 -0.402 1.00 95.75 226 SER A N 1
ATOM 1591 C CA . SER A 1 226 ? -6.383 6.348 -1.264 1.00 95.75 226 SER A CA 1
ATOM 1592 C C . SER A 1 226 ? -6.558 7.624 -0.443 1.00 95.75 226 SER A C 1
ATOM 1594 O O . SER A 1 226 ? -7.665 7.925 -0.005 1.00 95.75 226 SER A O 1
ATOM 1596 N N . VAL A 1 227 ? -5.476 8.366 -0.211 1.00 93.50 227 VAL A N 1
ATOM 1597 C CA . VAL A 1 227 ? -5.487 9.577 0.626 1.00 93.50 227 VAL A CA 1
ATOM 1598 C C . VAL A 1 227 ? -5.361 10.812 -0.259 1.00 93.50 227 VAL A C 1
ATOM 1600 O O . VAL A 1 227 ? -4.327 11.015 -0.902 1.00 93.50 227 VAL A O 1
ATOM 1603 N N . ASP A 1 228 ? -6.398 11.649 -0.300 1.00 90.06 228 ASP A N 1
ATOM 1604 C CA . ASP A 1 228 ? -6.363 12.937 -0.998 1.00 90.06 228 ASP A CA 1
ATOM 1605 C C . ASP A 1 228 ? -5.824 14.016 -0.063 1.00 90.06 228 ASP A C 1
ATOM 1607 O O . ASP A 1 228 ? -6.525 14.564 0.784 1.00 90.06 228 ASP A O 1
ATOM 1611 N N . VAL A 1 229 ? -4.556 14.358 -0.266 1.00 84.19 229 VAL A N 1
ATOM 1612 C CA . VAL A 1 229 ? -3.835 15.342 0.550 1.00 84.19 229 VAL A CA 1
ATOM 1613 C C . VAL A 1 229 ? -4.469 16.731 0.507 1.00 84.19 229 VAL A C 1
ATOM 1615 O O . VAL A 1 229 ? -4.373 17.477 1.475 1.00 84.19 229 VAL A O 1
ATOM 1618 N N . ARG A 1 230 ? -5.081 17.118 -0.619 1.00 82.19 230 ARG A N 1
ATOM 1619 C CA . ARG A 1 230 ? -5.602 18.483 -0.792 1.00 82.19 230 ARG A CA 1
ATOM 1620 C C . ARG A 1 230 ? -6.935 18.667 -0.095 1.00 82.19 230 ARG A C 1
ATOM 1622 O O . ARG A 1 230 ? -7.257 19.777 0.302 1.00 82.19 230 ARG A O 1
ATOM 1629 N N . ARG A 1 231 ? -7.723 17.600 -0.026 1.00 83.25 231 ARG A N 1
ATOM 1630 C CA . ARG A 1 231 ? -9.072 17.629 0.540 1.00 83.25 231 ARG A CA 1
ATOM 1631 C C . ARG A 1 231 ? -9.159 16.951 1.911 1.00 83.25 231 ARG A C 1
ATOM 1633 O O . ARG A 1 231 ? -10.205 17.028 2.540 1.00 83.25 231 ARG A O 1
ATOM 1640 N N . GLY A 1 232 ? -8.100 16.265 2.340 1.00 85.19 232 GLY A N 1
ATOM 1641 C CA . GLY A 1 232 ? -7.980 15.607 3.642 1.00 85.19 232 GLY A CA 1
ATOM 1642 C C . GLY A 1 232 ? -8.808 14.329 3.816 1.00 85.19 232 GLY A C 1
ATOM 1643 O O . GLY A 1 232 ? -8.783 13.745 4.894 1.00 85.19 232 GLY A O 1
ATOM 1644 N N . TRP A 1 233 ? -9.531 13.866 2.790 1.00 90.00 233 TRP A N 1
ATOM 1645 C CA . TRP A 1 233 ? -10.313 12.630 2.884 1.00 90.00 233 TRP A CA 1
ATOM 1646 C C . TRP A 1 233 ? -9.478 11.388 2.566 1.00 90.00 233 TRP A C 1
ATOM 1648 O O . TRP A 1 233 ? -8.525 11.421 1.780 1.00 90.00 233 TRP A O 1
ATOM 1658 N N . THR A 1 234 ? -9.905 10.271 3.148 1.00 94.38 234 THR A N 1
ATOM 1659 C CA . THR A 1 234 ? -9.351 8.938 2.907 1.00 94.38 234 THR A CA 1
ATOM 1660 C C . THR A 1 234 ? -10.443 8.034 2.356 1.00 94.38 234 THR A C 1
ATOM 1662 O O . THR A 1 234 ? -11.514 7.910 2.941 1.00 94.38 234 THR A O 1
ATOM 1665 N N . GLU A 1 235 ? -10.179 7.367 1.239 1.00 96.44 235 GLU A N 1
ATOM 1666 C CA . GLU A 1 235 ? -11.059 6.341 0.685 1.00 96.44 235 GLU A CA 1
ATOM 1667 C C . GLU A 1 235 ? -10.441 4.964 0.902 1.00 96.44 235 GLU A C 1
ATOM 1669 O O . GLU A 1 235 ? -9.359 4.657 0.402 1.00 96.44 235 GLU A O 1
ATOM 1674 N N . ALA A 1 236 ? -11.133 4.127 1.669 1.00 97.12 236 ALA A N 1
ATOM 1675 C CA . ALA A 1 236 ? -10.735 2.753 1.921 1.00 97.12 236 ALA A CA 1
ATOM 1676 C C . ALA A 1 236 ? -11.394 1.820 0.898 1.00 97.12 236 ALA A C 1
ATOM 1678 O O . ALA A 1 236 ? -12.622 1.729 0.822 1.00 97.12 236 ALA A O 1
ATOM 1679 N N . HIS A 1 237 ? -10.573 1.095 0.144 1.00 98.00 237 HIS A N 1
ATOM 1680 C CA . HIS A 1 237 ? -10.976 0.069 -0.811 1.00 98.00 237 HIS A CA 1
ATOM 1681 C C . HIS A 1 237 ? -10.759 -1.316 -0.194 1.00 98.00 237 HIS A C 1
ATOM 1683 O O . HIS A 1 237 ? -9.658 -1.627 0.261 1.00 98.00 237 HIS A O 1
ATOM 1689 N N . ARG A 1 238 ? -11.808 -2.145 -0.151 1.00 97.31 238 ARG A N 1
ATOM 1690 C CA . ARG A 1 238 ? -11.816 -3.437 0.560 1.00 97.31 238 ARG A CA 1
ATOM 1691 C C . ARG A 1 238 ? -12.529 -4.532 -0.225 1.00 97.31 238 ARG A C 1
ATOM 1693 O O . ARG A 1 238 ? -13.240 -4.266 -1.199 1.00 97.31 238 ARG A O 1
ATOM 1700 N N . SER A 1 239 ? -12.354 -5.770 0.236 1.00 95.19 239 SER A N 1
ATOM 1701 C CA . SER A 1 239 ? -12.987 -6.969 -0.331 1.00 95.19 239 SER A CA 1
ATOM 1702 C C . SER A 1 239 ? -12.603 -7.173 -1.804 1.00 95.19 239 SER A C 1
ATOM 1704 O O . SER A 1 239 ? -13.456 -7.024 -2.687 1.00 95.19 239 SER A O 1
ATOM 1706 N N . PRO A 1 240 ? -11.318 -7.468 -2.083 1.00 97.00 240 PRO A N 1
ATOM 1707 C CA . PRO A 1 240 ? -10.844 -7.685 -3.444 1.00 97.00 240 PRO A CA 1
ATOM 1708 C C . PRO A 1 240 ? -11.536 -8.900 -4.075 1.00 97.00 240 PRO A C 1
ATOM 1710 O O . PRO A 1 240 ? -11.650 -9.963 -3.463 1.00 97.00 240 PRO A O 1
ATOM 1713 N N . TRP A 1 241 ? -12.001 -8.748 -5.312 1.00 95.44 241 TRP A N 1
ATOM 1714 C CA . TRP A 1 241 ? -12.599 -9.813 -6.105 1.00 95.44 241 TRP A CA 1
ATOM 1715 C C . TRP A 1 241 ? -12.430 -9.547 -7.597 1.00 95.44 241 TRP A C 1
ATOM 1717 O O . TRP A 1 241 ? -12.849 -8.503 -8.093 1.00 95.44 241 TRP A O 1
ATOM 1727 N N . GLY A 1 242 ? -11.880 -10.518 -8.330 1.00 93.19 242 GLY A N 1
ATOM 1728 C CA . GLY A 1 242 ? -11.799 -10.448 -9.792 1.00 93.19 242 GLY A CA 1
ATOM 1729 C C . GLY A 1 242 ? -11.057 -9.213 -10.314 1.00 93.19 242 GLY A C 1
ATOM 1730 O O . GLY A 1 242 ? -11.452 -8.667 -11.336 1.00 93.19 242 GLY A O 1
ATOM 1731 N N . GLY A 1 243 ? -10.031 -8.739 -9.598 1.00 95.12 243 GLY A N 1
ATOM 1732 C CA . GLY A 1 243 ? -9.271 -7.548 -9.993 1.00 95.12 243 GLY A CA 1
ATOM 1733 C C . GLY A 1 243 ? -9.919 -6.208 -9.634 1.00 95.12 243 GLY A C 1
ATOM 1734 O O . GLY A 1 243 ? -9.423 -5.176 -10.066 1.00 95.12 243 GLY A O 1
ATOM 1735 N N . ALA A 1 244 ? -10.990 -6.191 -8.835 1.00 97.12 244 ALA A N 1
ATOM 1736 C CA . ALA A 1 244 ? -11.614 -4.963 -8.343 1.00 97.12 244 ALA A CA 1
ATOM 1737 C C . ALA A 1 244 ? -11.940 -5.043 -6.845 1.00 97.12 244 ALA A C 1
ATOM 1739 O O . ALA A 1 244 ? -12.096 -6.126 -6.282 1.00 97.12 244 ALA A O 1
ATOM 1740 N N . TYR A 1 245 ? -12.073 -3.890 -6.193 1.00 97.50 245 TYR A N 1
ATOM 1741 C CA . TYR A 1 245 ? -12.575 -3.806 -4.822 1.00 97.50 245 TYR A CA 1
ATOM 1742 C C . TYR A 1 245 ? -14.095 -3.682 -4.818 1.00 97.50 245 TYR A C 1
ATOM 1744 O O . TYR A 1 245 ? -14.656 -2.867 -5.548 1.00 97.50 245 TYR A O 1
ATOM 1752 N N . ARG A 1 246 ? -14.767 -4.483 -3.987 1.00 97.31 246 ARG A N 1
ATOM 1753 C CA . ARG A 1 246 ? -16.236 -4.481 -3.886 1.00 97.31 246 ARG A CA 1
ATOM 1754 C C . ARG A 1 246 ? -16.782 -3.479 -2.877 1.00 97.31 246 ARG A C 1
ATOM 1756 O O . ARG A 1 246 ? -17.950 -3.120 -2.960 1.00 97.31 246 ARG A O 1
ATOM 1763 N N . SER A 1 247 ? -15.962 -3.058 -1.918 1.00 96.94 247 SER A N 1
ATOM 1764 C CA . SER A 1 247 ? -16.347 -2.096 -0.890 1.00 96.94 247 SER A CA 1
ATOM 1765 C C . SER A 1 247 ? -15.475 -0.858 -0.977 1.00 96.94 247 SER A C 1
ATOM 1767 O O . SER A 1 247 ? -14.260 -0.953 -1.168 1.00 96.94 247 SER A O 1
ATOM 1769 N N . ARG A 1 248 ? -16.112 0.296 -0.796 1.00 97.25 248 ARG A N 1
ATOM 1770 C CA . ARG A 1 248 ? -15.490 1.610 -0.863 1.00 97.25 248 ARG A CA 1
ATOM 1771 C C . ARG A 1 248 ? -16.129 2.513 0.180 1.00 97.25 248 ARG A C 1
ATOM 1773 O O . ARG A 1 248 ? -17.344 2.696 0.154 1.00 97.25 248 ARG A O 1
ATOM 1780 N N . THR A 1 249 ? -15.329 3.040 1.096 1.00 97.44 249 THR A N 1
ATOM 1781 C CA . THR A 1 249 ? -15.810 3.892 2.191 1.00 97.44 249 THR A CA 1
ATOM 1782 C C . THR A 1 249 ? -14.983 5.162 2.238 1.00 97.44 249 THR A C 1
ATOM 1784 O O . THR A 1 249 ? -13.757 5.088 2.292 1.00 97.44 249 THR A O 1
ATOM 1787 N N . LEU A 1 250 ? -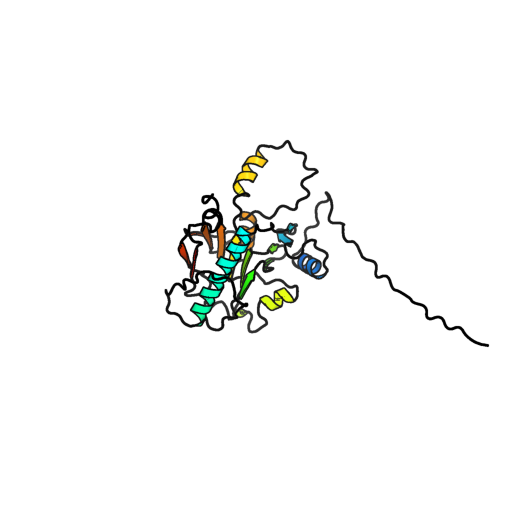15.662 6.304 2.206 1.00 96.31 250 LEU A N 1
ATOM 1788 C CA . LEU A 1 250 ? -15.054 7.621 2.323 1.00 96.31 250 LEU A CA 1
ATOM 1789 C C . LEU A 1 250 ? -15.057 8.050 3.790 1.00 96.31 250 LEU A C 1
ATOM 1791 O O . LEU A 1 250 ? -16.091 7.940 4.443 1.00 96.31 250 LEU A O 1
ATOM 1795 N N . TRP A 1 251 ? -13.920 8.552 4.256 1.00 94.75 251 TRP A N 1
ATOM 1796 C CA . TRP A 1 251 ? -13.734 9.126 5.582 1.00 94.75 251 TRP A CA 1
ATOM 1797 C C . TRP A 1 251 ? -13.287 10.577 5.451 1.00 94.75 251 TRP A C 1
ATOM 1799 O O . TRP A 1 251 ? -12.384 10.888 4.666 1.00 94.75 251 TRP A O 1
ATOM 1809 N N . TYR A 1 252 ? -13.935 11.451 6.206 1.00 92.44 252 TYR A N 1
ATOM 1810 C CA . TYR A 1 252 ? -13.662 12.880 6.265 1.00 92.44 252 TYR A CA 1
ATOM 1811 C C . TYR A 1 252 ? -12.565 13.196 7.280 1.00 92.44 252 TYR A C 1
ATOM 1813 O O . TYR A 1 252 ? -12.353 12.404 8.195 1.00 92.44 252 TYR A O 1
ATOM 1821 N N . PRO A 1 253 ? -11.901 14.358 7.147 1.00 89.69 253 PRO A N 1
ATOM 1822 C CA . PRO A 1 253 ? -10.920 14.836 8.112 1.00 89.69 253 PRO A CA 1
ATOM 1823 C C . PRO A 1 253 ? -11.352 14.720 9.581 1.00 89.69 253 PRO A C 1
ATOM 1825 O O . PRO A 1 253 ? -12.457 15.130 9.935 1.00 89.69 253 PRO A O 1
ATOM 1828 N N . GLY A 1 254 ? -10.461 14.214 10.436 1.00 88.75 254 GLY A N 1
ATOM 1829 C CA . GLY A 1 254 ? -10.695 13.985 11.867 1.00 88.75 254 GLY A CA 1
ATOM 1830 C C . GLY A 1 254 ? -11.463 12.700 12.214 1.00 88.75 254 GLY A C 1
ATOM 1831 O O . GLY A 1 254 ? -11.563 12.339 13.384 1.00 88.75 254 GLY A O 1
ATOM 1832 N N . GLU A 1 255 ? -12.005 11.969 11.236 1.00 90.62 255 GLU A N 1
ATOM 1833 C CA . GLU A 1 255 ? -12.663 10.686 11.506 1.00 90.62 255 GLU A CA 1
ATOM 1834 C C . GLU A 1 255 ? -11.648 9.551 11.694 1.00 90.62 255 GLU A C 1
ATOM 1836 O O . GLU A 1 255 ? -10.613 9.510 11.028 1.00 90.62 255 GLU A O 1
ATOM 1841 N N . ALA A 1 256 ? -11.959 8.584 12.560 1.00 91.62 256 ALA A N 1
ATOM 1842 C CA . ALA A 1 256 ? -11.126 7.404 12.781 1.00 91.62 256 ALA A CA 1
ATOM 1843 C C . ALA A 1 256 ? -11.379 6.316 11.721 1.00 91.62 256 ALA A C 1
ATOM 1845 O O . ALA A 1 256 ? -12.466 5.747 11.645 1.00 91.62 256 ALA A O 1
ATOM 1846 N N . VAL A 1 257 ? -10.350 5.967 10.947 1.00 92.75 257 VAL A N 1
ATOM 1847 C CA . VAL A 1 257 ? -10.386 4.916 9.921 1.00 92.75 257 VAL A CA 1
ATOM 1848 C C . VAL A 1 257 ? -9.907 3.585 10.507 1.00 92.75 257 VAL A C 1
ATOM 1850 O O . VAL A 1 257 ? -8.732 3.465 10.866 1.00 92.75 257 VAL A O 1
ATOM 1853 N N . PRO A 1 258 ? -10.758 2.548 10.581 1.00 93.62 258 PRO A N 1
ATOM 1854 C CA . PRO A 1 258 ? -10.336 1.238 11.062 1.00 93.62 258 PRO A CA 1
ATOM 1855 C C . PRO A 1 258 ? -9.434 0.536 10.039 1.00 93.62 258 PRO A C 1
ATOM 1857 O O . PRO A 1 258 ? -9.734 0.529 8.842 1.00 93.62 258 PRO A O 1
ATOM 1860 N N . VAL A 1 259 ? -8.370 -0.114 10.515 1.00 91.88 259 VAL A N 1
ATOM 1861 C CA . VAL A 1 259 ? -7.493 -0.990 9.722 1.00 91.88 259 VAL A CA 1
ATOM 1862 C C . VAL A 1 259 ? -8.023 -2.416 9.831 1.00 91.88 259 VAL A C 1
ATOM 1864 O O . VAL A 1 259 ? -7.750 -3.119 10.794 1.00 91.88 259 VAL A O 1
ATOM 1867 N N . THR A 1 260 ? -8.780 -2.887 8.844 1.00 89.56 260 THR A N 1
ATOM 1868 C CA . THR A 1 260 ? -9.576 -4.125 8.977 1.00 89.56 260 THR A CA 1
ATOM 1869 C C . THR A 1 260 ? -8.756 -5.400 9.167 1.00 89.56 260 THR A C 1
ATOM 1871 O O . THR A 1 260 ? -9.263 -6.389 9.694 1.00 89.56 260 THR A O 1
ATOM 1874 N N . GLY A 1 261 ? -7.487 -5.397 8.754 1.00 83.75 261 GLY A N 1
ATOM 1875 C CA . GLY A 1 261 ? -6.570 -6.513 8.981 1.00 83.75 261 GLY A CA 1
ATOM 1876 C C . GLY A 1 261 ? -6.049 -6.628 10.419 1.00 83.75 261 GLY A C 1
ATOM 1877 O O . GLY A 1 261 ? -5.451 -7.652 10.757 1.00 83.75 261 GLY A O 1
ATOM 1878 N N . LEU A 1 262 ? -6.272 -5.612 11.258 1.00 83.50 262 LEU A N 1
ATOM 1879 C CA . LEU A 1 262 ? -5.827 -5.549 12.646 1.00 83.50 262 LEU A CA 1
ATOM 1880 C C . LEU A 1 262 ? -7.008 -5.228 13.561 1.00 83.50 262 LEU A C 1
ATOM 1882 O O . LEU A 1 262 ? -7.657 -4.195 13.426 1.00 83.50 262 LEU A O 1
ATOM 1886 N N . THR A 1 263 ? -7.280 -6.112 14.514 1.00 81.56 263 THR A N 1
ATOM 1887 C CA . THR A 1 263 ? -8.348 -5.887 15.488 1.00 81.56 263 THR A CA 1
ATOM 1888 C C . THR A 1 263 ? -8.011 -4.664 16.344 1.00 81.56 263 THR A C 1
ATOM 1890 O O . THR A 1 263 ? -6.864 -4.502 16.759 1.00 81.56 263 THR A O 1
ATOM 1893 N N . ASP A 1 264 ? -9.004 -3.804 16.578 1.00 82.56 264 ASP A N 1
ATOM 1894 C CA . ASP A 1 264 ? -8.924 -2.624 17.455 1.00 82.56 264 ASP A CA 1
ATOM 1895 C C . ASP A 1 264 ? -7.881 -1.563 17.061 1.00 82.56 264 ASP A C 1
ATOM 1897 O O . ASP A 1 264 ? -7.525 -0.700 17.861 1.00 82.56 264 ASP A O 1
ATOM 1901 N N . VAL A 1 265 ? -7.408 -1.579 15.811 1.00 86.50 265 VAL A N 1
ATOM 1902 C CA . VAL A 1 265 ? -6.529 -0.534 15.274 1.00 86.50 265 VAL A CA 1
ATOM 1903 C C . VAL A 1 265 ? -7.337 0.396 14.380 1.00 86.50 265 VAL A C 1
ATOM 1905 O O . VAL A 1 265 ? -7.840 -0.006 13.329 1.00 86.50 265 VAL A O 1
ATOM 1908 N N . ALA A 1 266 ? -7.413 1.664 14.771 1.00 88.31 266 ALA A N 1
ATOM 1909 C CA . ALA A 1 266 ? -7.929 2.742 13.943 1.00 88.31 266 ALA A CA 1
ATOM 1910 C C . ALA A 1 266 ? -6.922 3.893 13.891 1.00 88.31 266 ALA A C 1
ATOM 1912 O O . ALA A 1 266 ? -6.154 4.109 14.829 1.00 88.31 266 ALA A O 1
ATOM 1913 N N . VAL A 1 267 ? -6.920 4.614 12.775 1.00 89.25 267 VAL A N 1
ATOM 1914 C CA . VAL A 1 267 ? -6.056 5.770 12.538 1.00 89.25 267 VAL A CA 1
ATOM 1915 C C . VAL A 1 267 ? -6.941 6.948 12.195 1.00 89.25 267 VAL A C 1
ATOM 1917 O O . VAL A 1 267 ? -7.774 6.845 11.301 1.00 89.25 267 VAL A O 1
ATOM 1920 N N . GLU A 1 268 ? -6.767 8.062 12.889 1.00 87.75 268 GLU A N 1
ATOM 1921 C CA . GLU A 1 268 ? -7.451 9.297 12.524 1.00 87.75 268 GLU A CA 1
ATOM 1922 C C . GLU A 1 268 ? -7.025 9.739 11.118 1.00 87.75 268 GLU A C 1
ATOM 1924 O O . GLU A 1 268 ? -5.841 9.724 10.764 1.00 87.75 268 GLU A O 1
ATOM 1929 N N . THR A 1 269 ? -8.001 10.099 10.293 1.00 86.12 269 THR A N 1
ATOM 1930 C CA . THR A 1 269 ? -7.748 10.792 9.033 1.00 86.12 269 THR A CA 1
ATOM 1931 C C . THR A 1 269 ? -7.034 12.116 9.288 1.00 86.12 269 THR A C 1
ATOM 1933 O O . THR A 1 269 ? -6.967 12.642 10.397 1.00 86.12 269 THR A O 1
ATOM 1936 N N . LEU A 1 270 ? -6.478 12.674 8.222 1.00 80.81 270 LEU A N 1
ATOM 1937 C CA . LEU A 1 270 ? -5.775 13.945 8.279 1.00 80.81 270 LEU A CA 1
ATOM 1938 C C . LEU A 1 270 ? -6.725 15.049 8.747 1.00 80.81 270 LEU A C 1
ATOM 1940 O O . LEU A 1 270 ? -7.813 15.177 8.198 1.00 80.81 270 LEU A O 1
ATOM 1944 N N . GLY A 1 271 ? -6.307 15.851 9.728 1.00 75.81 271 GLY A N 1
ATOM 1945 C CA . GLY A 1 271 ? -7.072 17.015 10.175 1.00 75.81 271 GLY A CA 1
ATOM 1946 C C . GLY A 1 271 ? -7.361 17.995 9.030 1.00 75.81 271 GLY A C 1
ATOM 1947 O O . GLY A 1 271 ? -6.610 18.076 8.057 1.00 75.81 271 GLY A O 1
ATOM 1948 N N . ALA A 1 272 ? -8.469 18.732 9.146 1.00 60.75 272 ALA A N 1
ATOM 1949 C CA . ALA A 1 272 ? -9.003 19.574 8.073 1.00 60.75 272 ALA A CA 1
ATOM 1950 C C . ALA A 1 272 ? -8.102 20.761 7.691 1.00 60.75 272 ALA A C 1
ATOM 1952 O O . ALA A 1 272 ? -8.247 21.290 6.591 1.00 60.75 272 ALA A O 1
ATOM 1953 N N . GLU A 1 273 ? -7.177 21.177 8.563 1.00 63.22 273 GLU A N 1
ATOM 1954 C CA . GLU A 1 273 ? -6.234 22.246 8.244 1.00 63.22 273 GLU A CA 1
ATOM 1955 C C . GLU A 1 273 ? -4.962 21.691 7.594 1.00 63.22 273 GLU A C 1
ATOM 1957 O O . GLU A 1 273 ? -4.153 21.038 8.264 1.00 63.22 273 GLU A O 1
ATOM 1962 N N . PRO A 1 274 ? -4.719 21.972 6.300 1.00 58.91 274 PRO A N 1
ATOM 1963 C CA . PRO A 1 274 ? -3.398 21.771 5.743 1.00 58.91 274 PRO A CA 1
ATOM 1964 C C . PRO A 1 274 ? -2.407 22.656 6.519 1.00 58.91 274 PRO A C 1
ATOM 1966 O O . PRO A 1 274 ? -2.558 23.879 6.517 1.00 58.91 274 PRO A O 1
ATOM 1969 N N . PRO A 1 275 ? -1.340 22.097 7.119 1.00 57.09 275 PRO A N 1
ATOM 1970 C CA . PRO A 1 275 ? -0.413 22.850 7.973 1.00 57.09 275 PRO A CA 1
ATOM 1971 C C . PRO A 1 275 ? 0.375 23.952 7.239 1.00 57.09 275 PRO A C 1
ATOM 1973 O O . PRO A 1 275 ? 1.222 24.608 7.835 1.00 57.09 275 PRO A O 1
ATOM 1976 N N . TRP A 1 276 ? 0.142 24.145 5.938 1.00 63.41 276 TRP A N 1
ATOM 1977 C CA . TRP A 1 276 ? 0.857 25.086 5.080 1.00 63.41 276 TRP A CA 1
ATOM 1978 C C . TRP A 1 276 ? 0.041 26.328 4.680 1.00 63.41 276 TRP A C 1
ATOM 1980 O O . TRP A 1 276 ? 0.633 27.253 4.127 1.00 63.41 276 TRP A O 1
ATOM 1990 N N . GLU A 1 277 ? -1.269 26.405 4.960 1.00 61.53 277 GLU A N 1
ATOM 1991 C CA . GLU A 1 277 ? -2.083 27.589 4.603 1.00 61.53 277 GLU A CA 1
ATOM 1992 C C . GLU A 1 277 ? -2.031 28.724 5.647 1.00 61.53 277 GLU A C 1
ATOM 1994 O O . GLU A 1 277 ? -2.336 29.870 5.324 1.00 61.53 277 GLU A O 1
ATOM 1999 N N . GLY A 1 278 ? -1.542 28.464 6.865 1.00 57.75 278 GLY A N 1
ATOM 2000 C CA . GLY A 1 278 ? -1.489 29.462 7.944 1.00 57.75 278 GLY A CA 1
ATOM 2001 C C . GLY A 1 278 ? -0.335 30.478 7.891 1.00 57.75 278 GLY A C 1
ATOM 2002 O O . GLY A 1 278 ? -0.311 31.401 8.700 1.00 57.75 278 GLY A O 1
ATOM 2003 N N . SER A 1 279 ? 0.637 30.349 6.979 1.00 56.28 279 SER A N 1
ATOM 2004 C CA . SER A 1 279 ? 1.863 31.178 7.011 1.00 56.28 279 SER 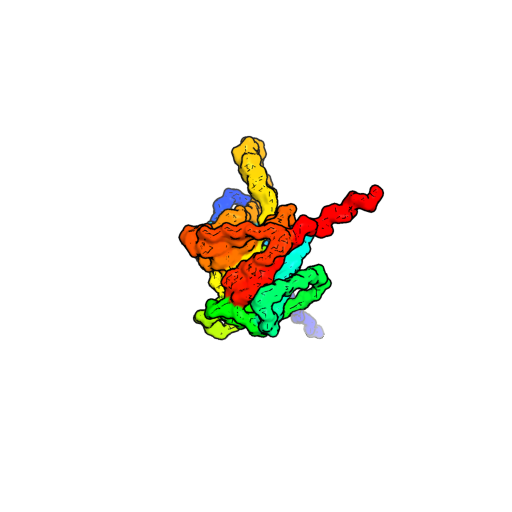A CA 1
ATOM 2005 C C . SER A 1 279 ? 1.889 32.379 6.056 1.00 56.28 279 SER A C 1
ATOM 2007 O O . SER A 1 279 ? 2.889 33.089 6.030 1.00 56.28 279 SER A O 1
ATOM 2009 N N . ALA A 1 280 ? 0.834 32.640 5.275 1.00 57.53 280 ALA A N 1
ATOM 2010 C CA . ALA A 1 280 ? 0.880 33.656 4.211 1.00 57.53 280 ALA A CA 1
ATOM 2011 C C . ALA A 1 280 ? 0.127 34.974 4.492 1.00 57.53 280 ALA A C 1
ATOM 2013 O O . ALA A 1 280 ? 0.143 35.851 3.634 1.00 57.53 280 ALA A O 1
ATOM 2014 N N . LEU A 1 281 ? -0.521 35.150 5.653 1.00 55.22 281 LEU A N 1
ATOM 2015 C CA . LEU A 1 281 ? -1.358 36.337 5.932 1.00 55.22 281 LEU A CA 1
ATOM 2016 C C . LEU A 1 281 ? -0.864 37.235 7.083 1.00 55.22 281 LEU A C 1
ATOM 2018 O O . LEU A 1 281 ? -1.614 38.074 7.570 1.00 55.22 281 LEU A O 1
ATOM 2022 N N . GLY A 1 282 ? 0.395 37.096 7.501 1.00 57.19 282 GLY A N 1
ATOM 2023 C CA . GLY A 1 282 ? 1.033 38.006 8.458 1.00 57.19 282 GLY A CA 1
ATOM 2024 C C . GLY A 1 282 ? 2.195 38.765 7.823 1.00 57.19 282 GLY A C 1
ATOM 2025 O O . GLY A 1 282 ? 3.343 38.370 8.013 1.00 57.19 282 GLY A O 1
ATOM 2026 N N . GLY A 1 283 ? 1.900 39.817 7.060 1.00 55.06 283 GLY A N 1
ATOM 2027 C CA . GLY A 1 283 ? 2.875 40.735 6.465 1.00 55.06 283 GLY A CA 1
ATOM 2028 C C . GLY A 1 283 ? 2.248 42.087 6.185 1.00 55.06 283 GLY A C 1
ATOM 2029 O O . GLY A 1 283 ? 1.097 42.087 5.696 1.00 55.06 283 GLY A O 1
#